Protein AF-A0A718IGF9-F1 (afdb_monomer_lite)

Foldseek 3Di:
DDPVVVVVVCVVQVFPDWDQDPVDAIWTDDPQDIDGDPDGRPPVLVVVVVPDDPVQSVVCVVPVDSAPDLLRVLVVVVVVVDQEAEEEAPDALSNLVSQLVCLLVRHHYHYDYPDQAFLVVLVVSLVNDDPVCSLVSLLSCLVRPAKDKDWDWDAWPVGHIDIFIFMQGNDNVNSVCSNVVVSVCSVVCLVVVVVVVGHDSVRSVVVCVVVNTD

InterPro domains:
  IPR001482 Type II/IV secretion system domain [PF00437] (55-153)
  IPR027417 P-loop containing nucleoside triphosphate hydrolase [G3DSA:3.40.50.300] (42-214)
  IPR027417 P-loop containing nucleoside triphosphate hydrolase [SSF52540] (63-213)
  IPR061298 Bacterial type II secretion system protein, E signature [PS00662] (78-92)

Radius of gyration: 20.09 Å; chains: 1; bounding box: 42×48×47 Å

pLDDT: mean 90.18, std 8.1, range [60.72, 98.62]

Secondary structure (DSSP, 8-state):
--HHHHHHHHHHTT-SEEE--TTS--EEEETTEEEE-SSPPP-HHHHHHTT--HHHHHHHHHHS-S-SSHHHHHHHHTTS--SEEEEEE--SHHHHHHHHHHHHTT-EEEEE---SSHHHHHHHHHHTS-GGGHHHHHHHHHHH--EEEEEEEEE-TTSSEEEEEEEEE--HHHHHHHHTT-GGGHHHHHHHGGGGT-B-HHHHHHHHHHTT--

Structure (mmCIF, N/CA/C/O backbone):
data_AF-A0A718IGF9-F1
#
_entry.id   AF-A0A718IGF9-F1
#
loop_
_atom_site.group_PDB
_atom_site.id
_atom_site.type_symbol
_atom_site.label_atom_id
_atom_site.label_alt_id
_atom_site.label_comp_id
_atom_site.label_asym_id
_atom_site.label_entity_id
_atom_site.label_seq_id
_atom_site.pdbx_PDB_ins_code
_atom_site.Cartn_x
_atom_site.Cartn_y
_atom_site.Cartn_z
_atom_site.occupancy
_atom_site.B_iso_or_equiv
_atom_site.auth_seq_id
_atom_site.auth_comp_id
_atom_site.auth_asym_id
_atom_site.auth_atom_id
_atom_site.pdbx_PDB_model_num
ATOM 1 N N . MET A 1 1 ? -15.155 -27.556 -1.650 1.00 75.12 1 MET A N 1
ATOM 2 C CA . MET A 1 1 ? -15.681 -26.190 -1.525 1.00 75.12 1 MET A CA 1
ATOM 3 C C . MET A 1 1 ? -14.949 -25.332 -2.539 1.00 75.12 1 MET A C 1
ATOM 5 O O . MET A 1 1 ? -13.725 -25.434 -2.587 1.00 75.12 1 MET A O 1
ATOM 9 N N . ASN A 1 2 ? -15.657 -24.603 -3.395 1.00 78.56 2 ASN A N 1
ATOM 10 C CA . ASN A 1 2 ? -15.037 -23.696 -4.369 1.00 78.56 2 ASN A CA 1
ATOM 11 C C . ASN A 1 2 ? -14.735 -22.321 -3.726 1.00 78.56 2 ASN A C 1
ATOM 13 O O . ASN A 1 2 ? -15.066 -22.087 -2.561 1.00 78.56 2 ASN A O 1
ATOM 17 N N . MET A 1 3 ? -14.072 -21.416 -4.456 1.00 80.19 3 MET A N 1
ATOM 18 C CA . MET A 1 3 ? -13.684 -20.109 -3.905 1.00 80.19 3 MET A CA 1
ATOM 19 C C . MET A 1 3 ? -14.899 -19.245 -3.525 1.00 80.19 3 MET A C 1
ATOM 21 O O . MET A 1 3 ? -14.882 -18.600 -2.479 1.00 80.19 3 MET A O 1
ATOM 25 N N . GLU A 1 4 ? -15.970 -19.267 -4.323 1.00 83.56 4 GLU A N 1
ATOM 26 C CA . GLU A 1 4 ? -17.198 -18.504 -4.049 1.00 83.56 4 GLU A CA 1
ATOM 27 C C . GLU A 1 4 ? -17.866 -18.939 -2.743 1.00 83.56 4 GLU A C 1
ATOM 29 O O . GLU A 1 4 ? -18.252 -18.109 -1.916 1.00 83.56 4 GLU A O 1
ATOM 34 N N . GLU A 1 5 ? -17.957 -20.247 -2.521 1.00 86.50 5 GLU A N 1
ATOM 35 C CA . GLU A 1 5 ? -18.477 -20.823 -1.290 1.00 86.50 5 GLU A CA 1
ATOM 36 C C . GLU A 1 5 ? -17.618 -20.393 -0.091 1.00 86.50 5 GLU A C 1
ATOM 38 O O . GLU A 1 5 ? -18.163 -19.980 0.937 1.00 86.50 5 GLU A O 1
ATOM 43 N N . ILE A 1 6 ? -16.282 -20.455 -0.213 1.00 85.19 6 ILE A N 1
ATOM 44 C CA . ILE A 1 6 ? -15.334 -20.066 0.849 1.00 85.19 6 ILE A CA 1
ATOM 45 C C . ILE A 1 6 ? -15.510 -18.589 1.226 1.00 85.19 6 ILE A C 1
ATOM 47 O O . ILE A 1 6 ? -15.611 -18.271 2.415 1.00 85.19 6 ILE A O 1
ATOM 51 N N . VAL A 1 7 ? -15.591 -17.697 0.235 1.00 84.94 7 VAL A N 1
ATOM 52 C CA . VAL A 1 7 ? -15.813 -16.256 0.445 1.00 84.94 7 VAL A CA 1
ATOM 53 C C . VAL A 1 7 ? -17.184 -15.999 1.076 1.00 84.94 7 VAL A C 1
ATOM 55 O O . VAL A 1 7 ? -17.310 -15.232 2.030 1.00 84.94 7 VAL A O 1
ATOM 58 N N . THR A 1 8 ? -18.225 -16.689 0.612 1.00 88.50 8 THR A N 1
ATOM 59 C CA . THR A 1 8 ? -19.572 -16.561 1.187 1.00 88.50 8 THR A CA 1
ATOM 60 C C . THR A 1 8 ? -19.584 -16.958 2.664 1.00 88.50 8 THR A C 1
ATOM 62 O O . THR A 1 8 ? -20.157 -16.265 3.511 1.00 88.50 8 THR A O 1
ATOM 65 N N . LEU A 1 9 ? -18.907 -18.058 3.003 1.00 87.88 9 LEU A N 1
ATOM 66 C CA . LEU A 1 9 ? -18.795 -18.519 4.380 1.00 87.88 9 LEU A CA 1
ATOM 67 C C . LEU A 1 9 ? -17.980 -17.541 5.241 1.00 87.88 9 LEU A C 1
ATOM 69 O O . LEU A 1 9 ? -18.352 -17.284 6.387 1.00 87.88 9 LEU A O 1
ATOM 73 N N . SER A 1 10 ? -16.901 -16.958 4.712 1.00 86.00 10 SER A N 1
ATOM 74 C CA . SER A 1 10 ? -16.088 -15.997 5.462 1.00 86.00 10 SER A CA 1
ATOM 75 C C . SER A 1 10 ? -16.884 -14.743 5.831 1.00 86.00 10 SER A C 1
ATOM 77 O O . SER A 1 10 ? -16.836 -14.306 6.983 1.00 86.00 10 SER A O 1
ATOM 79 N N . VAL A 1 11 ? -17.690 -14.224 4.898 1.00 87.44 11 VAL A N 1
ATOM 80 C CA . VAL A 1 11 ? -18.594 -13.090 5.145 1.00 87.44 11 VAL A CA 1
ATOM 81 C C . VAL A 1 11 ? -19.623 -13.442 6.221 1.00 87.44 11 VAL A C 1
ATOM 83 O O . VAL A 1 11 ? -19.769 -12.699 7.191 1.00 87.44 11 VAL A O 1
ATOM 86 N N . LYS A 1 12 ? -20.273 -14.612 6.124 1.00 89.88 12 LYS A N 1
ATOM 87 C CA . LYS A 1 12 ? -21.264 -15.080 7.115 1.00 89.88 12 LYS A CA 1
ATOM 88 C C . LYS A 1 12 ? -20.704 -15.136 8.540 1.00 89.88 12 LYS A C 1
ATOM 90 O O . LYS A 1 12 ? -21.441 -14.952 9.505 1.00 89.88 12 LYS A O 1
ATOM 95 N N . HIS A 1 13 ? -19.408 -15.402 8.674 1.00 86.75 13 HIS A N 1
ATOM 96 C CA . HIS A 1 13 ? -18.736 -15.523 9.961 1.00 86.75 13 HIS A CA 1
ATOM 97 C C . HIS A 1 13 ? -17.923 -14.283 10.374 1.00 86.75 13 HIS A C 1
ATOM 99 O O . HIS A 1 13 ? -17.137 -14.385 11.318 1.00 86.75 13 HIS A O 1
ATOM 105 N N . ASN A 1 14 ? -18.116 -13.129 9.721 1.00 85.25 14 ASN A N 1
ATOM 106 C CA . ASN A 1 14 ? -17.418 -11.870 10.025 1.00 85.25 14 ASN A CA 1
ATOM 107 C C . ASN A 1 14 ? -15.887 -12.020 10.068 1.00 85.25 14 ASN A C 1
ATOM 109 O O . ASN A 1 14 ? -15.206 -11.516 10.967 1.00 85.25 14 ASN A O 1
ATOM 113 N N . VAL A 1 15 ? -15.349 -12.768 9.110 1.00 86.38 15 VAL A N 1
ATOM 114 C CA . VAL A 1 15 ? -13.910 -12.981 8.954 1.00 86.38 15 VAL A CA 1
ATOM 115 C C . VAL A 1 15 ? -13.269 -11.739 8.347 1.00 86.38 15 VAL A C 1
ATOM 117 O O . VAL A 1 15 ? -13.760 -11.228 7.344 1.00 86.38 15 VAL A O 1
ATOM 120 N N . SER A 1 16 ? -12.159 -11.278 8.929 1.00 81.00 16 SER A N 1
ATOM 121 C CA . SER A 1 16 ? -11.373 -10.172 8.370 1.00 81.00 16 SER A CA 1
ATOM 122 C C . SER A 1 16 ? -10.435 -10.636 7.259 1.00 81.00 16 SER A C 1
ATOM 124 O O . SER A 1 16 ? -10.336 -9.972 6.237 1.00 81.00 16 SER A O 1
ATOM 126 N N . ASP A 1 17 ? -9.773 -11.782 7.448 1.00 83.38 17 ASP A N 1
ATOM 127 C CA . ASP A 1 17 ? -8.755 -12.290 6.526 1.00 83.38 17 ASP A CA 1
ATOM 128 C C . ASP A 1 17 ? -8.829 -13.819 6.418 1.00 83.38 17 ASP A C 1
ATOM 130 O O . ASP A 1 17 ? -8.970 -14.524 7.425 1.00 83.38 17 ASP A O 1
ATOM 134 N N . LEU A 1 18 ? -8.687 -14.335 5.197 1.00 83.88 18 LEU A N 1
ATOM 135 C CA . LEU A 1 18 ? -8.562 -15.761 4.901 1.00 83.88 18 LEU A CA 1
ATOM 136 C C . LEU A 1 18 ? -7.093 -16.110 4.651 1.00 83.88 18 LEU A C 1
ATOM 138 O O . LEU A 1 18 ? -6.412 -15.471 3.856 1.00 83.88 18 LEU A O 1
ATOM 142 N N . HIS A 1 19 ? -6.614 -17.158 5.308 1.00 80.31 19 HIS A N 1
ATOM 143 C CA . HIS A 1 19 ? -5.273 -17.699 5.141 1.00 80.31 19 HIS A CA 1
ATOM 144 C C . HIS A 1 19 ? -5.378 -19.088 4.514 1.00 80.31 19 HIS A C 1
ATOM 146 O O . HIS A 1 19 ? -5.521 -20.101 5.206 1.00 80.31 19 HIS A O 1
ATOM 152 N N . LEU A 1 20 ? -5.330 -19.111 3.185 1.00 77.38 20 LEU A N 1
ATOM 153 C CA . LEU A 1 20 ? -5.385 -20.317 2.365 1.00 77.38 20 LEU A CA 1
ATOM 154 C C . LEU A 1 20 ? -3.948 -20.662 1.955 1.00 77.38 20 LEU A C 1
ATOM 156 O O . LEU A 1 20 ? -3.422 -20.119 0.989 1.00 77.38 20 LEU A O 1
ATOM 160 N N . CYS A 1 21 ? -3.272 -21.496 2.745 1.00 64.81 21 CYS A N 1
ATOM 161 C CA . CYS A 1 21 ? -1.911 -21.948 2.448 1.00 64.81 21 CYS A CA 1
ATOM 162 C C . CYS A 1 21 ? -1.937 -23.399 1.960 1.00 64.81 21 CYS A C 1
ATOM 164 O O . CYS A 1 21 ? -2.696 -24.202 2.489 1.00 64.81 21 CYS A O 1
ATOM 166 N N . ASN A 1 22 ? -1.061 -23.757 1.018 1.00 60.72 22 ASN A N 1
ATOM 167 C CA . ASN A 1 22 ? -0.940 -25.140 0.535 1.00 60.72 22 ASN A CA 1
ATOM 168 C C . ASN A 1 22 ? -0.397 -26.116 1.605 1.00 60.72 22 ASN A C 1
ATOM 170 O O . ASN A 1 22 ? -0.663 -27.309 1.538 1.00 60.72 22 ASN A O 1
ATOM 174 N N . ALA A 1 23 ? 0.345 -25.612 2.598 1.00 62.81 23 ALA A N 1
ATOM 175 C CA . ALA A 1 23 ? 1.070 -26.423 3.581 1.00 62.81 23 ALA A CA 1
ATOM 176 C C . ALA A 1 23 ? 0.431 -26.457 4.982 1.00 62.81 23 ALA A C 1
ATOM 178 O O . ALA A 1 23 ? 0.955 -27.110 5.882 1.00 62.81 23 ALA A O 1
ATOM 179 N N . TRP A 1 24 ? -0.672 -25.736 5.199 1.00 69.69 24 TRP A N 1
ATOM 180 C CA . TRP A 1 24 ? -1.331 -25.641 6.505 1.00 69.69 24 TRP A CA 1
ATOM 181 C C . TRP A 1 24 ? -2.849 -25.716 6.343 1.00 69.69 24 TRP A C 1
ATOM 183 O O . TRP A 1 24 ? -3.360 -25.279 5.313 1.00 69.69 24 TRP A O 1
ATOM 193 N N . PRO A 1 25 ? -3.592 -26.202 7.358 1.00 81.19 25 PRO A N 1
ATOM 194 C CA . PRO A 1 25 ? -5.044 -26.087 7.365 1.00 81.19 25 PRO A CA 1
ATOM 195 C C . PRO A 1 25 ? -5.463 -24.645 7.088 1.00 81.19 25 PRO A C 1
ATOM 197 O O . PRO A 1 25 ? -4.798 -23.711 7.553 1.00 81.19 25 PRO A O 1
ATOM 200 N N . ALA A 1 26 ? -6.559 -24.469 6.347 1.00 85.88 26 ALA A N 1
ATOM 201 C CA . ALA A 1 26 ? -7.118 -23.145 6.142 1.00 85.88 26 ALA A CA 1
ATOM 202 C C . ALA A 1 26 ? -7.345 -22.499 7.504 1.00 85.88 26 ALA A C 1
ATOM 204 O O . ALA A 1 26 ? -7.920 -23.095 8.418 1.00 85.88 26 ALA A O 1
ATOM 205 N N . ARG A 1 27 ? -6.856 -21.275 7.644 1.00 88.12 27 ARG A N 1
ATOM 206 C CA . ARG A 1 27 ? -7.083 -20.466 8.833 1.00 88.12 27 ARG A CA 1
ATOM 207 C C . ARG A 1 27 ? -7.818 -19.212 8.429 1.00 88.12 27 ARG A C 1
ATOM 209 O O . ARG A 1 27 ? -7.689 -18.728 7.310 1.00 88.12 27 ARG A O 1
ATOM 216 N N . TRP A 1 28 ? -8.583 -18.672 9.352 1.00 90.31 28 TRP A N 1
ATOM 217 C CA . TRP A 1 28 ? -9.268 -17.408 9.152 1.00 90.31 28 TRP A CA 1
ATOM 218 C C . TRP A 1 28 ? -9.103 -16.536 10.389 1.00 90.31 28 TRP A C 1
ATOM 220 O O . TRP A 1 28 ? -8.896 -17.035 11.502 1.00 90.31 28 TRP A O 1
ATOM 230 N N . ARG A 1 29 ? -9.112 -15.221 10.184 1.00 86.44 29 ARG A N 1
ATOM 231 C CA . ARG A 1 29 ? -9.010 -14.262 11.274 1.00 86.44 29 ARG A CA 1
ATOM 232 C C . ARG A 1 29 ? -10.389 -13.738 11.637 1.00 86.44 29 ARG A C 1
ATOM 234 O O . ARG A 1 29 ? -11.070 -13.157 10.799 1.00 86.44 29 ARG A O 1
ATOM 241 N N . LYS A 1 30 ? -10.771 -13.886 12.905 1.00 86.12 30 LYS A N 1
ATOM 242 C CA . LYS A 1 30 ? -11.967 -13.261 13.482 1.00 86.12 30 LYS A CA 1
ATOM 243 C C . LYS A 1 30 ? -11.571 -12.461 14.697 1.00 86.12 30 LYS A C 1
ATOM 245 O O . LYS A 1 30 ? -10.869 -12.970 15.566 1.00 86.12 30 LYS A O 1
ATOM 250 N N . GLN A 1 31 ? -11.969 -11.191 14.728 1.00 80.00 31 GLN A N 1
ATOM 251 C CA . GLN A 1 31 ? -11.684 -10.299 15.860 1.00 80.00 31 GLN A CA 1
ATOM 252 C C . GLN A 1 31 ? -10.192 -10.327 16.268 1.00 80.00 31 GLN A C 1
ATOM 254 O O . GLN A 1 31 ? -9.823 -10.425 17.434 1.00 80.00 31 GLN A O 1
ATOM 259 N N . GLY A 1 32 ? -9.298 -10.322 15.272 1.00 77.38 32 GLY A N 1
ATOM 260 C CA . GLY A 1 32 ? -7.849 -10.331 15.492 1.00 77.38 32 GLY A CA 1
ATOM 261 C C . GLY A 1 32 ? -7.229 -11.692 15.834 1.00 77.38 32 GLY A C 1
ATOM 262 O O . GLY A 1 32 ? -5.996 -11.806 15.786 1.00 77.38 32 GLY A O 1
ATOM 263 N N . ARG A 1 33 ? -8.030 -12.729 16.105 1.00 79.81 33 ARG A N 1
ATOM 264 C CA . ARG A 1 33 ? -7.586 -14.093 16.437 1.00 79.81 33 ARG A CA 1
ATOM 265 C C . ARG A 1 33 ? -7.509 -14.974 15.203 1.00 79.81 33 ARG A C 1
ATOM 267 O O . ARG A 1 33 ? -8.413 -14.957 14.380 1.00 79.81 33 ARG A O 1
ATOM 274 N N . MET A 1 34 ? -6.419 -15.729 15.089 1.00 86.44 34 MET A N 1
ATOM 275 C CA . MET A 1 34 ? -6.282 -16.770 14.072 1.00 86.44 34 MET A CA 1
ATOM 276 C C . MET A 1 34 ? -6.879 -18.063 14.599 1.00 86.44 34 MET A C 1
ATOM 278 O O . MET A 1 34 ? -6.395 -18.583 15.601 1.00 86.44 34 MET A O 1
ATOM 282 N N . GLU A 1 35 ? -7.871 -18.595 13.902 1.00 90.00 35 GLU A N 1
ATOM 283 C CA . GLU A 1 35 ? -8.478 -19.887 14.212 1.00 90.00 35 GLU A CA 1
ATOM 284 C C . GLU A 1 35 ? -8.528 -20.765 12.950 1.00 90.00 35 GLU A C 1
ATOM 286 O O . GLU A 1 35 ? -8.356 -20.274 11.828 1.00 90.00 35 GLU A O 1
ATOM 291 N N . ASN A 1 36 ? -8.723 -22.074 13.125 1.00 89.88 36 ASN A N 1
ATOM 292 C CA . ASN A 1 36 ? -8.906 -22.983 11.995 1.00 89.88 36 ASN A CA 1
ATOM 293 C C . ASN A 1 36 ? -10.242 -22.683 11.312 1.00 89.88 36 ASN A C 1
ATOM 295 O O . ASN A 1 36 ? -11.273 -22.554 11.975 1.00 89.88 36 ASN A O 1
ATOM 299 N N . ALA A 1 37 ? -10.217 -22.589 9.989 1.00 87.88 37 ALA A N 1
ATOM 300 C CA . ALA A 1 37 ? -11.430 -22.489 9.209 1.00 87.88 37 ALA A CA 1
ATOM 301 C C . ALA A 1 37 ? -12.139 -23.861 9.186 1.00 87.88 37 ALA A C 1
ATOM 303 O O . ALA A 1 37 ? -11.471 -24.897 9.170 1.00 87.88 37 ALA A O 1
ATOM 304 N N . PRO A 1 38 ? -13.482 -23.909 9.174 1.00 88.75 38 PRO A N 1
ATOM 305 C CA . PRO A 1 38 ? -14.274 -25.141 9.193 1.00 88.75 38 PRO A CA 1
ATOM 306 C C . PRO A 1 38 ? -14.333 -25.799 7.804 1.00 88.75 38 PRO A C 1
ATOM 308 O O . PRO A 1 38 ? -15.339 -26.385 7.417 1.00 88.75 38 PRO A O 1
ATOM 311 N N . PHE A 1 39 ? -13.265 -25.653 7.027 1.00 84.75 39 PHE A N 1
ATOM 312 C CA . PHE A 1 39 ? -13.074 -26.239 5.714 1.00 84.75 39 PHE A CA 1
ATOM 313 C C . PHE A 1 39 ? -11.583 -26.501 5.511 1.00 84.75 39 PHE A C 1
ATOM 315 O O . PHE A 1 39 ? -10.722 -25.846 6.100 1.00 84.75 39 PHE A O 1
ATOM 322 N N . THR A 1 40 ? -11.265 -27.476 4.673 1.00 80.06 40 THR A N 1
ATOM 323 C CA . THR A 1 40 ? -9.888 -27.713 4.241 1.00 80.06 40 THR A CA 1
ATOM 324 C C . THR A 1 40 ? -9.449 -26.602 3.298 1.00 80.06 40 THR A C 1
ATOM 326 O O . THR A 1 40 ? -10.272 -26.082 2.543 1.00 80.06 40 THR A O 1
ATOM 329 N N . ALA A 1 41 ? -8.159 -26.253 3.309 1.00 72.50 41 ALA A N 1
ATOM 330 C CA . ALA A 1 41 ? -7.621 -25.335 2.309 1.00 72.50 41 ALA A CA 1
ATOM 331 C C . ALA A 1 41 ? -8.005 -25.827 0.905 1.00 72.50 41 ALA A C 1
ATOM 333 O O . ALA A 1 41 ? -7.992 -27.042 0.673 1.00 72.50 41 ALA A O 1
ATOM 334 N N . PRO A 1 42 ? -8.425 -24.923 0.003 1.00 74.38 42 PRO A N 1
ATOM 335 C CA . PRO A 1 42 ? -8.733 -25.322 -1.354 1.00 74.38 42 PRO A CA 1
ATOM 336 C C . PRO A 1 42 ? -7.488 -25.946 -1.977 1.00 74.38 42 PRO A C 1
ATOM 338 O O . PRO A 1 42 ? -6.363 -25.548 -1.670 1.00 74.38 42 PRO A O 1
ATOM 341 N N . ASP A 1 43 ? -7.710 -26.938 -2.832 1.00 77.06 43 ASP A N 1
ATOM 342 C CA . ASP A 1 43 ? -6.648 -27.546 -3.618 1.00 77.06 43 ASP A CA 1
ATOM 343 C C . ASP A 1 43 ? -6.104 -26.479 -4.574 1.00 77.06 43 ASP A C 1
ATOM 345 O O . ASP A 1 43 ? -6.714 -26.160 -5.597 1.00 77.06 43 ASP A O 1
ATOM 349 N N . VAL A 1 44 ? -4.999 -25.855 -4.159 1.00 71.88 44 VAL A N 1
ATOM 350 C CA . VAL A 1 44 ? -4.354 -24.767 -4.894 1.00 71.88 44 VAL A CA 1
ATOM 351 C C . VAL A 1 44 ? -3.912 -25.270 -6.257 1.00 71.88 44 VAL A C 1
ATOM 353 O O . VAL A 1 44 ? -4.086 -24.554 -7.233 1.00 71.88 44 VAL A O 1
ATOM 356 N N . ASP A 1 45 ? -3.422 -26.507 -6.351 1.00 71.81 45 ASP A N 1
ATOM 357 C CA . ASP A 1 45 ? -3.001 -27.067 -7.630 1.00 71.81 45 ASP A CA 1
ATOM 358 C C . ASP A 1 45 ? -4.200 -27.202 -8.565 1.00 71.81 45 ASP A C 1
ATOM 360 O O . ASP A 1 45 ? -4.124 -26.767 -9.710 1.00 71.81 45 ASP A O 1
ATOM 364 N N . ARG A 1 46 ? -5.340 -27.695 -8.070 1.00 78.19 46 ARG A N 1
ATOM 365 C CA . ARG A 1 46 ? -6.574 -27.770 -8.863 1.00 78.19 46 ARG A CA 1
ATOM 366 C C . ARG A 1 46 ? -7.111 -26.400 -9.278 1.00 78.19 46 ARG A C 1
ATOM 368 O O . ARG A 1 46 ? -7.533 -26.263 -10.417 1.00 78.19 46 ARG A O 1
ATOM 375 N N . LEU A 1 47 ? -7.079 -25.399 -8.397 1.00 75.88 47 LEU A N 1
ATOM 376 C CA . LEU A 1 47 ? -7.461 -24.024 -8.749 1.00 75.88 47 LEU A CA 1
ATOM 377 C C . LEU A 1 47 ? -6.543 -23.439 -9.825 1.00 75.88 47 LEU A C 1
ATOM 379 O O . LEU A 1 47 ? -6.999 -22.761 -10.737 1.00 75.88 47 LEU A O 1
ATOM 383 N N . LEU A 1 48 ? -5.242 -23.705 -9.721 1.00 74.06 48 LEU A N 1
ATOM 384 C CA . LEU A 1 48 ? -4.268 -23.235 -10.693 1.00 74.06 48 LEU A CA 1
ATOM 385 C C . LEU A 1 48 ? -4.437 -23.932 -12.049 1.00 74.06 48 LEU A C 1
ATOM 387 O O . LEU A 1 48 ? -4.207 -23.291 -13.068 1.00 74.06 48 LEU A O 1
ATOM 391 N N . LEU A 1 49 ? -4.886 -25.192 -12.101 1.00 77.81 49 LEU A N 1
ATOM 392 C CA . LEU A 1 49 ? -5.198 -25.871 -13.371 1.00 77.81 49 LEU A CA 1
ATOM 393 C C . LEU A 1 49 ? -6.276 -25.146 -14.188 1.00 77.81 49 LEU A C 1
ATOM 395 O O . LEU A 1 49 ? -6.230 -25.201 -15.413 1.00 77.81 49 LEU A O 1
ATOM 399 N N . ASP A 1 50 ? -7.212 -24.459 -13.529 1.00 79.38 50 ASP A N 1
ATOM 400 C CA . ASP A 1 50 ? -8.285 -23.729 -14.213 1.00 79.38 50 ASP A CA 1
ATOM 401 C C . ASP A 1 50 ? -7.778 -22.439 -14.886 1.00 79.38 50 ASP A C 1
ATOM 403 O O . ASP A 1 50 ? -8.428 -21.915 -15.791 1.00 79.38 50 ASP A O 1
ATOM 407 N N . TRP A 1 51 ? -6.625 -21.912 -14.453 1.00 75.75 51 TRP A N 1
ATOM 408 C CA . TRP A 1 51 ? -6.106 -20.603 -14.879 1.00 75.75 51 TRP A CA 1
ATOM 409 C C . TRP A 1 51 ? -4.771 -20.665 -15.617 1.00 75.75 51 TRP A C 1
ATOM 411 O O . TRP A 1 51 ? -4.449 -19.756 -16.380 1.00 75.75 51 TRP A O 1
ATOM 421 N N . LEU A 1 52 ? -3.973 -21.704 -15.380 1.00 81.06 52 LEU A N 1
ATOM 422 C CA . LEU A 1 52 ? -2.624 -21.821 -15.913 1.00 81.06 52 LEU A CA 1
ATOM 423 C C . LEU A 1 52 ? -2.584 -22.727 -17.138 1.00 81.06 52 LEU A C 1
ATOM 425 O O . LEU A 1 52 ? -3.102 -23.843 -17.121 1.00 81.06 52 LEU A O 1
ATOM 429 N N . ASN A 1 53 ? -1.857 -22.298 -18.167 1.00 84.12 53 ASN A N 1
ATOM 430 C CA . ASN A 1 53 ? -1.501 -23.173 -19.282 1.00 84.12 53 ASN A CA 1
ATOM 431 C C . ASN A 1 53 ? -0.422 -24.201 -18.882 1.00 84.12 53 ASN A C 1
ATOM 433 O O . ASN A 1 53 ? 0.249 -24.055 -17.859 1.00 84.12 53 ASN A O 1
ATOM 437 N N . ASP A 1 54 ? -0.206 -25.221 -19.717 1.00 85.00 54 ASP A N 1
ATOM 438 C CA . ASP A 1 54 ? 0.731 -26.323 -19.437 1.00 85.00 54 ASP A CA 1
ATOM 439 C C . ASP A 1 54 ? 2.152 -25.846 -19.087 1.00 85.00 54 ASP A C 1
ATOM 441 O O . ASP A 1 54 ? 2.802 -26.393 -18.192 1.00 85.00 54 ASP A O 1
ATOM 445 N N . ALA A 1 55 ? 2.634 -24.790 -19.752 1.00 82.44 55 ALA A N 1
ATOM 446 C CA . ALA A 1 55 ? 3.957 -24.232 -19.486 1.00 82.44 55 ALA A CA 1
ATOM 447 C C . ALA A 1 55 ? 4.028 -23.572 -18.098 1.00 82.44 55 ALA A C 1
ATOM 449 O O . ALA A 1 55 ? 4.998 -23.770 -17.364 1.00 82.44 55 ALA A O 1
ATOM 450 N N . GLN A 1 56 ? 2.995 -22.822 -17.709 1.00 82.06 56 GLN A N 1
ATOM 451 C CA . GLN A 1 56 ? 2.891 -22.205 -16.386 1.00 82.06 56 GLN A CA 1
ATOM 452 C C . GLN A 1 56 ? 2.721 -23.254 -15.280 1.00 82.06 56 GLN A C 1
ATOM 454 O O . GLN A 1 56 ? 3.354 -23.140 -14.230 1.00 82.06 56 GLN A O 1
ATOM 459 N N . GLN A 1 57 ? 1.942 -24.311 -15.526 1.00 81.06 57 GLN A N 1
ATOM 460 C CA . GLN A 1 57 ? 1.788 -25.429 -14.592 1.00 81.06 57 GLN A CA 1
ATOM 461 C C . GLN A 1 57 ? 3.110 -26.165 -14.361 1.00 81.06 57 GLN A C 1
ATOM 463 O O . GLN A 1 57 ? 3.434 -26.516 -13.225 1.00 81.06 57 GLN A O 1
ATOM 468 N N . TYR A 1 58 ? 3.895 -26.384 -15.420 1.00 82.19 58 TYR A N 1
ATOM 469 C CA . TYR A 1 58 ? 5.231 -26.958 -15.291 1.00 82.19 58 TYR A CA 1
ATOM 470 C C . TYR A 1 58 ? 6.125 -26.070 -14.415 1.00 82.19 58 TYR A C 1
ATOM 472 O O . TYR A 1 58 ? 6.711 -26.555 -13.450 1.00 82.19 58 TYR A O 1
ATOM 480 N N . GLN A 1 59 ? 6.157 -24.756 -14.676 1.00 80.88 59 GLN A N 1
ATOM 481 C CA . GLN A 1 59 ? 6.923 -23.803 -13.864 1.00 80.88 59 GLN A CA 1
ATOM 482 C C . GLN A 1 59 ? 6.514 -23.828 -12.384 1.00 80.88 59 GLN A C 1
ATOM 484 O O . GLN A 1 59 ? 7.390 -23.898 -11.520 1.00 80.88 59 GLN A O 1
ATOM 489 N N . TRP A 1 60 ? 5.209 -23.838 -12.091 1.00 79.19 60 TRP A N 1
ATOM 490 C CA . TRP A 1 60 ? 4.679 -23.953 -10.729 1.00 79.19 60 TRP A CA 1
ATOM 491 C C . TRP A 1 60 ? 5.147 -25.226 -10.031 1.00 79.19 60 TRP A C 1
ATOM 493 O O . TRP A 1 60 ? 5.704 -25.164 -8.939 1.00 79.19 60 TRP A O 1
ATOM 503 N N . ARG A 1 61 ? 4.963 -26.384 -10.671 1.00 79.75 61 ARG A N 1
ATOM 504 C CA . ARG A 1 61 ? 5.310 -27.684 -10.082 1.00 79.75 61 ARG A CA 1
ATOM 505 C C . ARG A 1 61 ? 6.809 -27.831 -9.848 1.00 79.75 61 ARG A C 1
ATOM 507 O O . ARG A 1 61 ? 7.208 -28.484 -8.890 1.00 79.75 61 ARG A O 1
ATOM 514 N N . THR A 1 62 ? 7.639 -27.243 -10.710 1.00 81.56 62 THR A N 1
ATOM 515 C CA . THR A 1 62 ? 9.098 -27.324 -10.580 1.00 81.56 62 THR A CA 1
ATOM 516 C C . THR A 1 62 ? 9.650 -26.340 -9.549 1.00 81.56 62 THR A C 1
ATOM 518 O O . THR A 1 62 ? 10.541 -26.709 -8.787 1.00 81.56 62 THR A O 1
ATOM 521 N N . HIS A 1 63 ? 9.150 -25.100 -9.511 1.00 77.31 63 HIS A N 1
ATOM 522 C CA . HIS A 1 63 ? 9.779 -24.016 -8.743 1.00 77.31 63 HIS A CA 1
ATOM 523 C C . HIS A 1 63 ? 8.935 -23.485 -7.577 1.00 77.31 63 HIS A C 1
ATOM 525 O O . HIS A 1 63 ? 9.442 -22.704 -6.775 1.00 77.31 63 HIS A O 1
ATOM 531 N N . GLY A 1 64 ? 7.654 -23.849 -7.483 1.00 74.38 64 GLY A N 1
ATOM 532 C CA . GLY A 1 64 ? 6.708 -23.285 -6.511 1.00 74.38 64 GLY A CA 1
ATOM 533 C C . GLY A 1 64 ? 6.402 -21.798 -6.730 1.00 74.38 64 GLY A C 1
ATOM 534 O O . GLY A 1 64 ? 5.858 -21.144 -5.843 1.00 74.38 64 GLY A O 1
ATOM 535 N N . GLN A 1 65 ? 6.787 -21.241 -7.883 1.00 73.69 65 GLN A N 1
ATOM 536 C CA . GLN A 1 65 ? 6.597 -19.839 -8.249 1.00 73.69 65 GLN A CA 1
ATOM 537 C C . GLN A 1 65 ? 6.516 -19.684 -9.773 1.00 73.69 65 GLN A C 1
ATOM 539 O O . GLN A 1 65 ? 7.219 -20.369 -10.512 1.00 73.69 65 GLN A O 1
ATOM 544 N N . HIS A 1 66 ? 5.687 -18.752 -10.250 1.00 73.62 66 HIS A N 1
ATOM 545 C CA . HIS A 1 66 ? 5.538 -18.463 -11.687 1.00 73.62 66 HIS A CA 1
ATOM 546 C C . HIS A 1 66 ? 6.534 -17.427 -12.210 1.00 73.62 66 HIS A C 1
ATOM 548 O O . HIS A 1 66 ? 6.733 -17.302 -13.414 1.00 73.62 66 HIS A O 1
ATOM 554 N N . CYS A 1 67 ? 7.127 -16.641 -11.314 1.00 74.88 67 CYS A N 1
ATOM 555 C CA . CYS A 1 67 ? 8.026 -15.548 -11.654 1.00 74.88 67 CYS A CA 1
ATOM 556 C C . CYS A 1 67 ? 9.294 -15.667 -10.817 1.00 74.88 67 CYS A C 1
ATOM 558 O O . CYS A 1 67 ? 9.224 -15.910 -9.616 1.00 74.88 67 CYS A O 1
ATOM 560 N N . ALA A 1 68 ? 10.450 -15.455 -11.446 1.00 77.62 68 ALA A N 1
ATOM 561 C CA . ALA A 1 68 ? 11.735 -15.505 -10.755 1.00 77.62 68 ALA A CA 1
ATOM 562 C C . ALA A 1 68 ? 11.954 -14.305 -9.812 1.00 77.62 68 ALA A C 1
ATOM 564 O O . ALA A 1 68 ? 12.666 -14.429 -8.819 1.00 77.62 68 ALA A O 1
ATOM 565 N N . THR A 1 69 ? 11.355 -13.145 -10.116 1.00 81.06 69 THR A N 1
ATOM 566 C CA . THR A 1 69 ? 11.444 -11.916 -9.308 1.00 81.06 69 THR A CA 1
ATOM 567 C C . THR A 1 69 ? 10.139 -11.116 -9.360 1.00 81.06 69 THR A C 1
ATOM 569 O O . THR A 1 69 ? 9.365 -11.242 -10.314 1.00 81.06 69 THR A O 1
ATOM 572 N N . PHE A 1 70 ? 9.913 -10.238 -8.371 1.00 82.75 70 PHE A N 1
ATOM 573 C CA . PHE A 1 70 ? 8.785 -9.293 -8.377 1.00 82.75 70 PHE A CA 1
ATOM 574 C C . PHE A 1 70 ? 8.805 -8.383 -9.605 1.00 82.75 70 PHE A C 1
ATOM 576 O O . PHE A 1 70 ? 7.775 -8.191 -10.242 1.00 82.75 70 PHE A O 1
ATOM 583 N N . ALA A 1 71 ? 9.980 -7.872 -9.979 1.00 83.44 71 ALA A N 1
ATOM 584 C CA . ALA A 1 71 ? 10.137 -7.031 -11.158 1.00 83.44 71 ALA A CA 1
ATOM 585 C C . ALA A 1 71 ? 9.753 -7.764 -12.456 1.00 83.44 71 ALA A C 1
ATOM 587 O O . ALA A 1 71 ? 9.088 -7.188 -13.316 1.00 83.44 71 ALA A O 1
ATOM 588 N N . ALA A 1 72 ? 10.132 -9.040 -12.604 1.00 84.69 72 ALA A N 1
ATOM 589 C CA . ALA A 1 72 ? 9.726 -9.851 -13.752 1.00 84.69 72 ALA A CA 1
ATOM 590 C C . ALA A 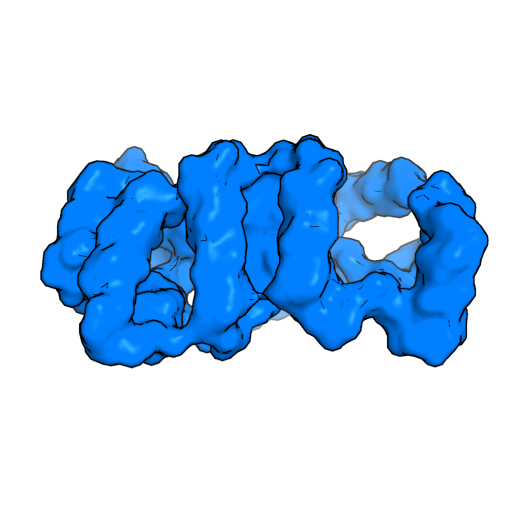1 72 ? 8.208 -10.092 -13.766 1.00 84.69 72 ALA A C 1
ATOM 592 O O . ALA A 1 72 ? 7.577 -9.905 -14.805 1.00 84.69 72 ALA A O 1
ATOM 593 N N . GLY A 1 73 ? 7.625 -10.429 -12.611 1.00 86.81 73 GLY A N 1
ATOM 594 C CA . GLY A 1 73 ? 6.183 -10.638 -12.482 1.00 86.81 73 GLY A CA 1
ATOM 595 C C . GLY A 1 73 ? 5.369 -9.382 -12.776 1.00 86.81 73 GLY A C 1
ATOM 596 O O . GLY A 1 73 ? 4.398 -9.449 -13.517 1.00 86.81 73 GLY A O 1
ATOM 597 N N . LEU A 1 74 ? 5.806 -8.221 -12.287 1.00 86.12 74 LEU A N 1
ATOM 598 C CA . LEU A 1 74 ? 5.139 -6.947 -12.550 1.00 86.12 74 LEU A CA 1
ATOM 599 C C . LEU A 1 74 ? 5.228 -6.544 -14.030 1.00 86.12 74 LEU A C 1
ATOM 601 O O . LEU A 1 74 ? 4.233 -6.122 -14.608 1.00 86.12 74 LEU A O 1
ATOM 605 N N . ARG A 1 75 ? 6.385 -6.727 -14.682 1.00 88.00 75 ARG A N 1
ATOM 606 C CA . ARG A 1 75 ? 6.513 -6.481 -16.133 1.00 88.00 75 ARG A CA 1
ATOM 607 C C . ARG A 1 75 ? 5.610 -7.393 -16.962 1.00 88.00 75 ARG A C 1
ATOM 609 O O . ARG A 1 75 ? 5.101 -6.946 -17.985 1.00 88.00 75 ARG A O 1
ATOM 616 N N . ALA A 1 76 ? 5.457 -8.652 -16.553 1.00 86.94 76 ALA A N 1
ATOM 617 C CA . ALA A 1 76 ? 4.543 -9.584 -17.201 1.00 86.94 76 ALA A CA 1
ATOM 618 C C . ALA A 1 76 ? 3.087 -9.161 -16.974 1.00 86.94 76 ALA A C 1
ATOM 620 O O . ALA A 1 76 ? 2.357 -9.017 -17.944 1.00 86.94 76 ALA A O 1
ATOM 621 N N . ALA A 1 77 ? 2.707 -8.855 -15.728 1.00 87.12 77 ALA A N 1
ATOM 622 C CA . ALA A 1 77 ? 1.358 -8.420 -15.375 1.00 87.12 77 ALA A CA 1
ATOM 623 C C . ALA A 1 77 ? 0.914 -7.189 -16.174 1.00 87.12 77 ALA A C 1
ATOM 625 O O . ALA A 1 77 ? -0.199 -7.171 -16.672 1.00 87.12 77 ALA A O 1
ATOM 626 N N . LEU A 1 78 ? 1.791 -6.203 -16.386 1.00 87.50 78 LEU A N 1
ATOM 627 C CA . LEU A 1 78 ? 1.484 -5.009 -17.190 1.00 87.50 78 LEU A CA 1
ATOM 628 C C . LEU A 1 78 ? 1.171 -5.296 -18.672 1.00 87.50 78 LEU A C 1
ATOM 630 O O . LEU A 1 78 ? 0.729 -4.396 -19.379 1.00 87.50 78 LEU A O 1
ATOM 634 N N . ARG A 1 79 ? 1.420 -6.514 -19.170 1.00 89.50 79 ARG A N 1
ATOM 635 C CA . ARG A 1 79 ? 1.040 -6.943 -20.529 1.00 89.50 79 ARG A CA 1
ATOM 636 C C . ARG A 1 79 ? -0.305 -7.665 -20.579 1.00 89.50 79 ARG A C 1
ATOM 638 O O . ARG A 1 79 ? -0.778 -7.943 -21.674 1.00 89.50 79 ARG A O 1
ATOM 645 N N . GLU A 1 80 ? -0.898 -7.943 -19.424 1.00 85.81 80 GLU A N 1
ATOM 646 C CA . GLU A 1 80 ? -2.177 -8.645 -19.271 1.00 85.81 80 GLU A CA 1
ATOM 647 C C . GLU A 1 80 ? -3.348 -7.668 -19.047 1.00 85.81 80 GLU A C 1
ATOM 649 O O . GLU A 1 80 ? -4.382 -8.067 -18.526 1.00 85.81 80 GLU A O 1
ATOM 654 N N . ASP A 1 81 ? -3.164 -6.387 -19.397 1.00 86.19 81 ASP A N 1
ATOM 655 C CA . ASP A 1 81 ? -4.158 -5.307 -19.253 1.00 86.19 81 ASP A CA 1
ATOM 656 C C . ASP A 1 81 ? -4.834 -5.240 -17.856 1.00 86.19 81 ASP A C 1
ATOM 658 O O . ASP A 1 81 ? -6.059 -5.306 -17.752 1.00 86.19 81 ASP A O 1
ATOM 662 N N . PRO A 1 82 ? -4.069 -5.180 -16.741 1.00 90.88 82 PRO A N 1
ATOM 663 C CA . PRO A 1 82 ? -4.658 -5.260 -15.409 1.00 90.88 82 PRO A CA 1
ATOM 664 C C . PRO A 1 82 ? -5.252 -3.917 -14.966 1.00 90.88 82 PRO A C 1
ATOM 666 O O . PRO A 1 82 ? -4.603 -2.885 -15.064 1.00 90.88 82 PRO A O 1
ATOM 669 N N . ASP A 1 83 ? -6.419 -3.917 -14.324 1.00 89.44 83 ASP A N 1
ATOM 670 C CA . ASP A 1 83 ? -6.930 -2.702 -13.661 1.00 89.44 83 ASP A CA 1
ATOM 671 C C . ASP A 1 83 ? -6.274 -2.464 -12.286 1.00 89.44 83 ASP A C 1
ATOM 673 O O . ASP A 1 83 ? -6.019 -1.330 -11.858 1.00 89.44 83 ASP A O 1
ATOM 677 N N . VAL A 1 84 ? -6.009 -3.556 -11.560 1.00 94.00 84 VAL A N 1
ATOM 678 C CA . VAL A 1 84 ? -5.517 -3.547 -10.176 1.00 94.00 84 VAL A CA 1
ATOM 679 C C . VAL A 1 84 ? -4.338 -4.498 -10.038 1.00 94.00 84 VAL A C 1
ATOM 681 O O . VAL A 1 84 ? -4.408 -5.664 -10.419 1.00 94.00 84 VAL A O 1
ATOM 684 N N . ILE A 1 85 ? -3.261 -4.014 -9.425 1.00 93.69 85 ILE A N 1
ATOM 685 C CA . ILE A 1 85 ? -2.040 -4.775 -9.186 1.00 93.69 85 ILE A CA 1
ATOM 686 C C . ILE A 1 85 ? -1.779 -4.820 -7.682 1.00 93.69 85 ILE A C 1
ATOM 688 O O . ILE A 1 85 ? -1.500 -3.797 -7.057 1.00 93.69 85 ILE A O 1
ATOM 692 N N . LEU A 1 86 ? -1.824 -6.019 -7.098 1.00 93.81 86 LEU A N 1
ATOM 693 C CA . LEU A 1 86 ? -1.371 -6.257 -5.730 1.00 93.81 86 LEU A CA 1
ATOM 694 C C . LEU A 1 86 ? 0.082 -6.733 -5.743 1.00 93.81 86 LEU A C 1
ATOM 696 O O . LEU A 1 86 ? 0.390 -7.862 -6.118 1.00 93.81 86 LEU A O 1
ATOM 700 N N . LEU A 1 87 ? 0.974 -5.863 -5.295 1.00 90.00 87 LEU A N 1
ATOM 701 C CA . LEU A 1 87 ? 2.372 -6.164 -5.047 1.00 90.00 87 LEU A CA 1
ATOM 702 C C . LEU A 1 87 ? 2.575 -6.563 -3.587 1.00 90.00 87 LEU A C 1
ATOM 704 O O . LEU A 1 87 ? 1.886 -6.096 -2.681 1.00 90.00 87 LEU A O 1
ATOM 708 N N . GLY A 1 88 ? 3.559 -7.432 -3.368 1.00 88.12 88 GLY A N 1
ATOM 709 C CA . GLY A 1 88 ? 4.010 -7.802 -2.032 1.00 88.12 88 GLY A CA 1
ATOM 710 C C . GLY A 1 88 ? 4.736 -6.652 -1.328 1.00 88.12 88 GLY A C 1
ATOM 711 O O . GLY A 1 88 ? 4.300 -5.500 -1.318 1.00 88.12 88 GLY A O 1
ATOM 712 N N . GLU A 1 89 ? 5.856 -6.964 -0.686 1.00 90.44 89 GLU A N 1
ATOM 713 C CA . GLU A 1 89 ? 6.669 -5.949 -0.016 1.00 90.44 89 GLU A CA 1
ATOM 714 C C . GLU A 1 89 ? 7.540 -5.181 -1.022 1.00 90.44 89 GLU A C 1
ATOM 716 O O . GLU A 1 89 ? 8.295 -5.783 -1.787 1.00 90.44 89 GLU A O 1
ATOM 721 N N . LEU A 1 90 ? 7.502 -3.848 -0.975 1.00 93.12 90 LEU A N 1
ATOM 722 C CA . LEU A 1 90 ? 8.429 -2.996 -1.722 1.00 93.12 90 LEU A CA 1
ATOM 723 C C . LEU A 1 90 ? 9.784 -2.947 -1.004 1.00 93.12 90 LEU A C 1
ATOM 725 O O . LEU A 1 90 ? 9.962 -2.203 -0.034 1.00 93.12 90 LEU A O 1
ATOM 729 N N . ARG A 1 91 ? 10.718 -3.794 -1.450 1.00 87.88 91 ARG A N 1
ATOM 730 C CA . ARG A 1 91 ? 12.038 -3.981 -0.819 1.00 87.88 91 ARG A CA 1
ATOM 731 C C . ARG A 1 91 ? 13.166 -3.206 -1.481 1.00 87.88 91 ARG A C 1
ATOM 733 O O . ARG A 1 91 ? 14.051 -2.725 -0.780 1.00 87.88 91 ARG A O 1
ATOM 740 N N . ASP A 1 92 ? 13.145 -3.125 -2.803 1.00 89.19 92 ASP A N 1
ATOM 741 C CA . ASP A 1 92 ? 14.219 -2.568 -3.620 1.00 89.19 92 ASP A CA 1
ATOM 742 C C . ASP A 1 92 ? 13.705 -1.476 -4.565 1.00 89.19 92 ASP A C 1
ATOM 744 O O . ASP A 1 92 ? 12.512 -1.380 -4.875 1.00 89.19 92 ASP A O 1
ATOM 748 N N . SER A 1 93 ? 14.627 -0.627 -5.017 1.00 93.00 93 SER A N 1
ATOM 749 C CA . SER A 1 93 ? 14.329 0.510 -5.888 1.00 93.00 93 SER A CA 1
ATOM 750 C C . SER A 1 93 ? 13.825 0.100 -7.272 1.00 93.00 93 SER A C 1
ATOM 752 O O . SER A 1 93 ? 13.064 0.855 -7.876 1.00 93.00 93 SER A O 1
ATOM 754 N N . GLU A 1 94 ? 14.189 -1.087 -7.775 1.00 91.81 94 GLU A N 1
AT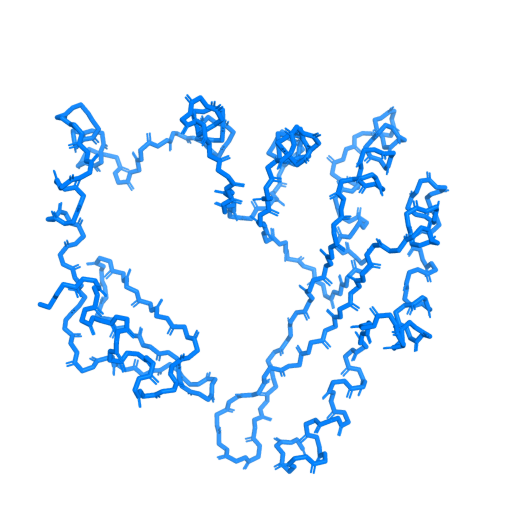OM 755 C CA . GLU A 1 94 ? 13.677 -1.602 -9.051 1.00 91.81 94 GLU A CA 1
ATOM 756 C C . GLU A 1 94 ? 12.170 -1.871 -8.955 1.00 91.81 94 GLU A C 1
ATOM 758 O O . GLU A 1 94 ? 11.390 -1.364 -9.766 1.00 91.81 94 GLU A O 1
ATOM 763 N N . THR A 1 95 ? 11.750 -2.605 -7.926 1.00 91.56 95 THR A N 1
ATOM 764 C CA . THR A 1 95 ? 10.347 -2.940 -7.671 1.00 91.56 95 THR A CA 1
ATOM 765 C C . THR A 1 95 ? 9.531 -1.683 -7.371 1.00 91.56 95 THR A C 1
ATOM 767 O O . THR A 1 95 ? 8.439 -1.524 -7.917 1.00 91.56 95 THR A O 1
ATOM 770 N N . ILE A 1 96 ? 10.067 -0.748 -6.572 1.00 94.94 96 ILE A N 1
ATOM 771 C CA . ILE A 1 96 ? 9.399 0.536 -6.293 1.00 94.94 96 ILE A CA 1
ATOM 772 C C . ILE A 1 96 ? 9.206 1.342 -7.582 1.00 94.94 96 ILE A C 1
ATOM 774 O O . ILE A 1 96 ? 8.120 1.868 -7.816 1.00 94.94 96 ILE A O 1
ATOM 778 N N . ARG A 1 97 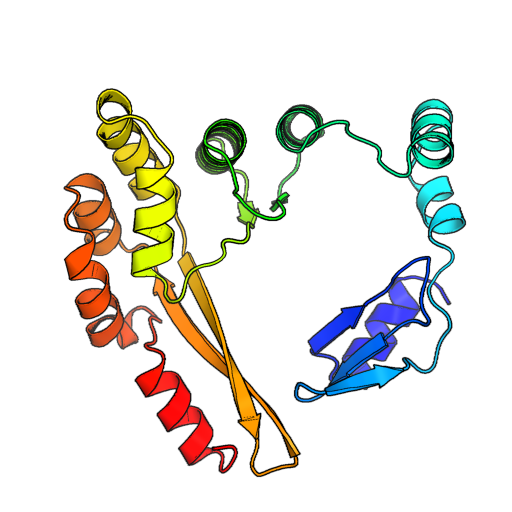? 10.222 1.423 -8.448 1.00 94.50 97 ARG A N 1
ATOM 779 C CA . ARG A 1 97 ? 10.126 2.177 -9.706 1.00 94.50 97 ARG A CA 1
ATOM 780 C C . ARG A 1 97 ? 9.057 1.611 -10.632 1.00 94.50 97 ARG A C 1
ATOM 782 O O . ARG A 1 97 ? 8.288 2.373 -11.216 1.00 94.50 97 ARG A O 1
ATOM 789 N N . LEU A 1 98 ? 9.000 0.289 -10.767 1.00 93.19 98 LEU A N 1
ATOM 790 C CA . LEU A 1 98 ? 7.975 -0.360 -11.580 1.00 93.19 98 LEU A CA 1
ATOM 791 C C . LEU A 1 98 ? 6.575 -0.133 -10.996 1.00 93.19 98 LEU A C 1
ATOM 793 O O . LEU A 1 98 ? 5.654 0.163 -11.751 1.00 93.19 98 LEU A O 1
ATOM 797 N N . ALA A 1 99 ? 6.423 -0.197 -9.669 1.00 94.75 99 ALA A N 1
ATOM 798 C CA . ALA A 1 99 ? 5.160 0.095 -8.993 1.00 94.75 99 ALA A CA 1
ATOM 799 C C . ALA A 1 99 ? 4.690 1.537 -9.250 1.00 94.75 99 ALA A C 1
ATOM 801 O O . ALA A 1 99 ? 3.527 1.756 -9.581 1.00 94.75 99 ALA A O 1
ATOM 802 N N . LEU A 1 100 ? 5.598 2.514 -9.157 1.00 95.38 100 LEU A N 1
ATOM 803 C CA . LEU A 1 100 ? 5.295 3.916 -9.457 1.00 95.38 100 LEU A CA 1
ATOM 804 C C . LEU A 1 100 ? 4.933 4.124 -10.933 1.00 95.38 100 LEU A C 1
ATOM 806 O O . LEU A 1 100 ? 3.978 4.834 -11.228 1.00 95.38 100 LEU A O 1
ATOM 810 N N . THR A 1 101 ? 5.637 3.454 -11.848 1.00 94.25 101 THR A N 1
ATOM 811 C CA . THR A 1 101 ? 5.348 3.515 -13.293 1.00 94.25 101 THR A CA 1
ATOM 812 C C . THR A 1 101 ? 3.968 2.934 -13.611 1.00 94.25 101 THR A C 1
ATOM 814 O O . THR A 1 101 ? 3.204 3.516 -14.380 1.00 94.25 101 THR A O 1
ATOM 817 N N . ALA A 1 102 ? 3.613 1.804 -12.994 1.00 94.94 102 ALA A N 1
ATOM 818 C CA . ALA A 1 102 ? 2.283 1.216 -13.121 1.00 94.94 102 ALA A CA 1
ATOM 819 C C . ALA A 1 102 ? 1.198 2.172 -12.590 1.00 94.94 102 ALA A C 1
ATOM 821 O O . ALA A 1 102 ? 0.213 2.438 -13.275 1.00 94.94 102 ALA A O 1
ATOM 822 N N . ALA A 1 103 ? 1.413 2.764 -11.412 1.00 96.06 103 ALA A N 1
ATOM 823 C CA . ALA A 1 103 ? 0.473 3.718 -10.829 1.00 96.06 103 ALA A CA 1
ATOM 824 C C . ALA A 1 103 ? 0.295 4.986 -11.687 1.00 96.06 103 ALA A C 1
ATOM 826 O O . ALA A 1 103 ? -0.817 5.484 -11.847 1.00 96.06 103 ALA A O 1
ATOM 827 N N . GLU A 1 104 ? 1.377 5.500 -12.273 1.00 94.00 104 GLU A N 1
ATOM 828 C CA . GLU A 1 104 ? 1.355 6.681 -13.144 1.00 94.00 104 GLU A CA 1
ATOM 829 C C . GLU A 1 104 ? 0.646 6.424 -14.482 1.00 94.00 104 GLU A C 1
ATOM 831 O O . GLU A 1 104 ? 0.021 7.326 -15.035 1.00 94.00 104 GLU A O 1
ATOM 836 N N . THR A 1 105 ? 0.677 5.184 -14.972 1.00 92.94 105 THR A N 1
ATOM 837 C CA . THR A 1 105 ? -0.005 4.765 -16.210 1.00 92.94 105 THR A CA 1
ATOM 838 C C . THR A 1 105 ? -1.479 4.400 -16.011 1.00 92.94 105 THR A C 1
ATOM 840 O O . THR A 1 105 ? -2.125 3.963 -16.957 1.00 92.94 105 THR A O 1
ATOM 843 N N . GLY A 1 106 ? -2.034 4.625 -14.814 1.00 92.38 106 GLY A N 1
ATOM 844 C CA . GLY A 1 106 ? -3.473 4.513 -14.543 1.00 92.38 106 GLY A CA 1
ATOM 845 C C . GLY A 1 106 ? -3.899 3.283 -13.741 1.00 92.38 106 GLY A C 1
ATOM 846 O O . GLY A 1 106 ? -5.077 3.167 -13.412 1.00 92.38 106 GLY A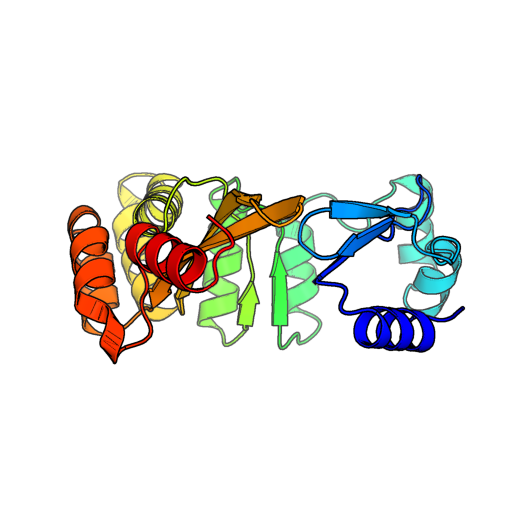 O 1
ATOM 847 N N . HIS A 1 107 ? -2.964 2.410 -13.369 1.00 96.12 107 HIS A N 1
ATOM 848 C CA . HIS A 1 107 ? -3.257 1.190 -12.618 1.00 96.12 107 HIS A CA 1
ATOM 849 C C . HIS A 1 107 ? -3.440 1.488 -11.127 1.00 96.12 107 HIS A C 1
ATOM 851 O O . HIS A 1 107 ? -2.690 2.274 -10.536 1.00 96.12 107 HIS A O 1
ATOM 857 N N . LEU A 1 108 ? -4.374 0.804 -10.462 1.00 97.00 108 LEU A N 1
ATOM 858 C CA . LEU A 1 108 ? -4.419 0.826 -9.000 1.00 97.00 108 LEU A CA 1
ATOM 859 C C . LEU A 1 108 ? -3.375 -0.141 -8.440 1.00 97.00 108 LEU A C 1
ATOM 861 O O . LEU A 1 108 ? -3.551 -1.356 -8.491 1.00 97.00 108 LEU A O 1
ATOM 865 N N . VAL A 1 109 ? -2.307 0.396 -7.854 1.00 96.88 109 VAL A N 1
ATOM 866 C CA . VAL A 1 109 ? -1.251 -0.412 -7.234 1.00 96.88 109 VAL A CA 1
ATOM 867 C C . VAL A 1 109 ? -1.425 -0.450 -5.719 1.00 96.88 109 VAL A C 1
ATOM 869 O O . VAL A 1 109 ? -1.382 0.581 -5.046 1.00 96.88 109 VAL A O 1
ATOM 872 N N . LEU A 1 110 ? -1.581 -1.653 -5.174 1.00 97.38 110 LEU A N 1
ATOM 873 C CA . LEU A 1 110 ? -1.558 -1.931 -3.741 1.00 97.38 110 LEU A CA 1
ATOM 874 C C . LEU A 1 110 ? -0.226 -2.590 -3.405 1.00 97.38 110 LEU A C 1
ATOM 876 O O . LEU A 1 110 ? 0.167 -3.542 -4.067 1.00 97.38 110 LEU A O 1
ATOM 880 N N . ALA A 1 111 ? 0.478 -2.101 -2.391 1.00 95.88 111 ALA A N 1
ATOM 881 C CA . ALA A 1 111 ? 1.760 -2.666 -1.992 1.00 95.88 111 ALA A CA 1
ATOM 882 C C . ALA A 1 111 ? 1.976 -2.530 -0.485 1.00 95.88 111 ALA A C 1
ATOM 884 O O . ALA A 1 111 ? 1.342 -1.700 0.171 1.00 95.88 111 ALA A O 1
ATOM 885 N N . THR A 1 112 ? 2.886 -3.329 0.069 1.00 96.25 112 THR A N 1
ATOM 886 C CA . THR A 1 112 ? 3.186 -3.319 1.506 1.00 96.25 112 THR A CA 1
ATOM 887 C C . THR A 1 112 ? 4.593 -2.796 1.792 1.00 96.25 112 THR A C 1
ATOM 889 O O . THR A 1 112 ? 5.524 -2.966 1.001 1.00 96.25 112 THR A O 1
ATOM 892 N N . LEU A 1 113 ? 4.759 -2.135 2.938 1.00 95.88 113 LEU A N 1
ATOM 893 C CA . LEU A 1 113 ? 6.050 -1.710 3.475 1.00 95.88 113 LEU A CA 1
ATOM 894 C C . LEU A 1 113 ? 6.105 -2.008 4.972 1.00 95.88 113 LEU A C 1
ATOM 896 O O . LEU A 1 113 ? 5.093 -1.967 5.666 1.00 95.88 113 LEU A O 1
ATOM 900 N N . HIS A 1 114 ? 7.308 -2.254 5.484 1.00 94.50 114 HIS A N 1
ATOM 901 C CA . HIS A 1 114 ? 7.546 -2.440 6.911 1.00 94.50 114 HIS A CA 1
ATOM 902 C C . HIS A 1 114 ? 7.995 -1.127 7.552 1.00 94.50 114 HIS A C 1
ATOM 904 O O . HIS A 1 114 ? 9.184 -0.892 7.764 1.00 94.50 114 HIS A O 1
ATOM 910 N N . THR A 1 115 ? 7.032 -0.260 7.854 1.00 95.12 115 THR A N 1
ATOM 911 C CA . THR A 1 115 ? 7.262 1.002 8.569 1.00 95.12 115 THR A CA 1
ATOM 912 C C . THR A 1 115 ? 6.316 1.139 9.755 1.00 95.12 115 THR A C 1
ATOM 914 O O . THR A 1 115 ? 5.316 0.434 9.873 1.00 95.12 115 THR A O 1
ATOM 917 N N . ARG A 1 116 ? 6.656 2.036 10.683 1.00 93.25 116 ARG A N 1
ATOM 918 C CA . ARG A 1 116 ? 5.895 2.280 11.918 1.00 93.25 116 ARG A CA 1
ATOM 919 C C . ARG A 1 116 ? 4.816 3.353 11.770 1.00 93.25 116 ARG A C 1
ATOM 921 O O . ARG A 1 116 ? 4.122 3.631 12.740 1.00 93.25 116 ARG A O 1
ATOM 928 N N . GLY A 1 117 ? 4.696 3.960 10.595 1.00 95.75 117 GLY A N 1
ATOM 929 C CA . GLY A 1 117 ? 3.758 5.042 10.328 1.00 95.75 117 GLY A CA 1
ATOM 930 C C . GLY A 1 117 ? 3.797 5.491 8.873 1.00 95.75 117 GLY A C 1
ATOM 931 O O . GLY A 1 117 ? 4.690 5.113 8.100 1.00 95.75 117 GLY A O 1
ATOM 932 N N . ALA A 1 118 ? 2.827 6.325 8.516 1.00 96.69 118 ALA A N 1
ATOM 933 C CA . ALA A 1 118 ? 2.568 6.723 7.146 1.00 96.69 118 ALA A CA 1
ATOM 934 C C . ALA A 1 118 ? 3.652 7.661 6.601 1.00 96.69 118 ALA A C 1
ATOM 936 O O . ALA A 1 118 ? 4.135 7.461 5.488 1.00 96.69 118 ALA A O 1
ATOM 937 N N . ALA A 1 119 ? 4.104 8.630 7.405 1.00 96.06 119 ALA A N 1
ATOM 938 C CA . ALA A 1 119 ? 5.201 9.524 7.025 1.00 96.06 119 ALA A CA 1
ATOM 939 C C . ALA A 1 119 ? 6.506 8.747 6.764 1.00 96.06 119 ALA A C 1
ATOM 941 O O . ALA A 1 119 ? 7.170 8.970 5.754 1.00 96.06 119 ALA A O 1
ATOM 942 N N . GLN A 1 120 ? 6.819 7.769 7.623 1.00 96.69 120 GLN A N 1
ATOM 943 C CA . GLN A 1 120 ? 7.995 6.912 7.462 1.00 96.69 120 GLN A CA 1
ATOM 944 C C . GLN A 1 120 ? 7.893 6.011 6.221 1.00 96.69 120 GLN A C 1
ATOM 946 O O . GLN A 1 120 ? 8.908 5.705 5.603 1.00 96.69 120 GLN A O 1
ATOM 951 N N . ALA A 1 121 ? 6.688 5.578 5.833 1.00 97.25 121 ALA A N 1
ATOM 952 C CA . ALA A 1 121 ? 6.499 4.820 4.594 1.00 97.25 121 ALA A CA 1
ATOM 953 C C . ALA A 1 121 ? 6.891 5.650 3.365 1.00 97.25 121 ALA A C 1
ATOM 955 O O . ALA A 1 121 ? 7.621 5.162 2.504 1.00 97.25 121 ALA A O 1
ATOM 956 N N . VAL A 1 122 ? 6.452 6.914 3.315 1.00 97.38 122 VAL A N 1
ATOM 957 C CA . VAL A 1 122 ? 6.809 7.856 2.243 1.00 97.38 122 VAL A CA 1
ATOM 958 C C . VAL A 1 122 ? 8.318 8.108 2.226 1.00 97.38 122 VAL A C 1
ATOM 960 O O . VAL A 1 122 ? 8.932 8.066 1.163 1.00 97.38 122 VAL A O 1
ATOM 963 N N . GLU A 1 123 ? 8.929 8.307 3.394 1.00 95.94 123 GLU A N 1
ATOM 964 C CA . GLU A 1 123 ? 10.380 8.477 3.527 1.00 95.94 123 GLU A CA 1
ATOM 965 C C . GLU A 1 123 ? 11.151 7.249 3.023 1.00 95.94 123 GLU A C 1
ATOM 967 O O . GLU A 1 123 ? 12.016 7.390 2.163 1.00 95.94 123 GLU A O 1
ATOM 972 N N . ARG A 1 124 ? 10.770 6.031 3.441 1.00 95.81 124 ARG A N 1
ATOM 973 C CA . ARG A 1 124 ? 11.397 4.776 2.984 1.00 95.81 124 ARG A CA 1
ATOM 974 C C . ARG A 1 124 ? 11.318 4.603 1.466 1.00 95.81 124 ARG A C 1
ATOM 976 O O . ARG A 1 124 ? 12.287 4.138 0.864 1.00 95.81 124 ARG A O 1
ATOM 983 N N . LEU A 1 125 ? 10.192 4.964 0.845 1.00 96.56 125 LEU A N 1
ATOM 984 C CA . LEU A 1 125 ? 10.043 4.899 -0.613 1.00 96.56 125 LEU A CA 1
ATOM 985 C C . LEU A 1 125 ? 11.060 5.796 -1.324 1.00 96.56 125 LEU A C 1
ATOM 987 O O . LEU A 1 125 ? 11.675 5.362 -2.291 1.00 96.56 125 LEU A O 1
ATOM 991 N N . VAL A 1 126 ? 11.269 7.017 -0.829 1.00 96.12 126 VAL A N 1
ATOM 992 C CA . VAL A 1 126 ? 12.216 7.977 -1.418 1.00 96.12 126 VAL A CA 1
ATOM 993 C C . VAL A 1 126 ? 13.666 7.596 -1.104 1.00 96.12 126 VAL A C 1
ATOM 995 O O . VAL A 1 126 ? 14.531 7.668 -1.975 1.00 96.12 126 VAL A O 1
ATOM 998 N N . ASP A 1 127 ? 13.945 7.154 0.120 1.00 94.94 127 ASP A N 1
ATOM 999 C CA . ASP A 1 127 ? 15.295 6.827 0.589 1.00 94.94 127 ASP A CA 1
ATOM 1000 C C . ASP A 1 127 ? 15.856 5.524 0.022 1.00 94.94 127 ASP A C 1
ATOM 1002 O O . ASP A 1 127 ? 17.062 5.295 0.095 1.00 94.94 127 ASP A O 1
ATOM 1006 N N . SER A 1 128 ? 15.011 4.713 -0.616 1.00 95.25 128 SER A N 1
ATOM 1007 C CA . SER A 1 128 ? 15.446 3.545 -1.387 1.00 95.25 128 SER A CA 1
ATOM 1008 C C . SER A 1 128 ? 16.229 3.922 -2.655 1.00 95.25 128 SER A C 1
ATOM 1010 O O . SER A 1 128 ? 16.829 3.049 -3.281 1.00 95.25 128 SER A O 1
ATOM 1012 N N . PHE A 1 129 ? 16.239 5.203 -3.044 1.00 96.69 129 PHE A N 1
ATOM 1013 C CA . PHE A 1 129 ? 16.904 5.696 -4.248 1.00 96.69 129 PHE A CA 1
ATOM 1014 C C . PHE A 1 129 ? 18.159 6.535 -3.939 1.00 96.69 129 PHE A C 1
ATOM 1016 O O . PHE A 1 129 ? 18.204 7.254 -2.932 1.00 96.69 129 PHE A O 1
ATOM 1023 N N . PRO A 1 130 ? 19.172 6.509 -4.828 1.00 96.69 130 PRO A N 1
ATOM 1024 C CA . PRO A 1 130 ? 20.323 7.406 -4.762 1.00 96.69 130 PRO A CA 1
ATOM 1025 C C . PRO A 1 130 ? 19.928 8.889 -4.772 1.00 96.69 130 PRO A C 1
ATOM 1027 O O . PRO A 1 130 ? 18.891 9.263 -5.317 1.00 96.69 130 PRO A O 1
ATOM 1030 N N . ALA A 1 131 ? 20.783 9.754 -4.217 1.00 95.62 131 ALA A N 1
ATOM 1031 C CA . ALA A 1 131 ? 20.496 11.180 -4.021 1.00 95.62 131 ALA A CA 1
ATOM 1032 C C . ALA A 1 131 ? 20.014 11.898 -5.296 1.00 95.62 131 ALA A C 1
ATOM 1034 O O . ALA A 1 131 ? 19.043 12.651 -5.241 1.00 95.62 131 ALA A O 1
ATOM 1035 N N . GLN A 1 132 ? 20.643 11.612 -6.437 1.00 96.69 132 GLN A N 1
ATOM 1036 C CA . GLN A 1 132 ? 20.317 12.201 -7.738 1.00 96.69 132 GLN A CA 1
ATOM 1037 C C . GLN A 1 132 ? 18.941 11.790 -8.288 1.00 96.69 132 GLN A C 1
ATOM 1039 O O . GLN A 1 132 ? 18.411 12.453 -9.172 1.00 96.69 132 GLN A O 1
ATOM 1044 N N . GLU A 1 133 ? 18.344 10.718 -7.764 1.00 96.31 133 GLU A N 1
ATOM 1045 C CA . GLU A 1 133 ? 17.044 10.206 -8.212 1.00 96.31 133 GLU A CA 1
ATOM 1046 C C . GLU A 1 133 ? 15.899 10.556 -7.255 1.00 96.31 133 GLU A C 1
ATOM 1048 O O . GLU A 1 133 ? 14.728 10.418 -7.613 1.00 96.31 133 GLU A O 1
ATOM 1053 N N . LYS A 1 134 ? 16.208 11.048 -6.047 1.00 96.19 134 LYS A N 1
ATOM 1054 C CA . LYS A 1 134 ? 15.188 11.332 -5.028 1.00 96.19 134 LYS A CA 1
ATOM 1055 C C . LYS A 1 134 ? 14.185 12.393 -5.474 1.00 96.19 134 LYS A C 1
ATOM 1057 O O . LYS A 1 134 ? 13.012 12.285 -5.139 1.00 96.19 134 LYS A O 1
ATOM 1062 N N . GLU A 1 135 ? 14.614 13.424 -6.199 1.00 96.88 135 GLU A N 1
ATOM 1063 C CA . GLU A 1 135 ? 13.712 14.491 -6.652 1.00 96.88 135 GLU A CA 1
ATOM 1064 C C . GLU A 1 135 ? 12.696 14.014 -7.713 1.00 96.88 135 GLU A C 1
ATOM 1066 O O . GLU A 1 135 ? 11.495 14.214 -7.491 1.00 96.88 135 GLU A O 1
ATOM 1071 N N . PRO A 1 136 ? 13.105 13.325 -8.800 1.00 95.94 136 PRO A N 1
ATOM 1072 C CA . PRO A 1 136 ? 12.161 12.688 -9.718 1.00 95.94 136 PRO A CA 1
ATOM 1073 C C . PRO A 1 136 ? 11.194 11.730 -9.013 1.00 95.94 136 PRO A C 1
ATOM 1075 O O . PRO A 1 136 ? 9.986 11.813 -9.225 1.00 95.94 136 PRO A O 1
ATOM 1078 N N . VAL A 1 137 ? 11.702 10.880 -8.112 1.00 96.94 137 VAL A N 1
ATOM 1079 C CA . VAL A 1 137 ? 10.876 9.916 -7.365 1.00 96.94 137 VAL A CA 1
ATOM 1080 C C . VAL A 1 137 ? 9.860 10.623 -6.471 1.00 96.94 137 VAL A C 1
ATOM 1082 O O . VAL A 1 137 ? 8.697 10.230 -6.450 1.00 96.94 137 VAL A O 1
ATOM 1085 N N . ARG A 1 138 ? 10.244 11.699 -5.771 1.00 97.38 138 ARG A N 1
ATOM 1086 C CA . ARG A 1 138 ? 9.298 12.514 -4.989 1.00 97.38 138 ARG A CA 1
ATOM 1087 C C . ARG A 1 138 ? 8.214 13.125 -5.867 1.00 97.38 138 ARG A C 1
ATOM 1089 O O . ARG A 1 138 ? 7.055 13.135 -5.467 1.00 97.38 138 ARG A O 1
ATOM 1096 N N . SER A 1 139 ? 8.574 13.619 -7.048 1.00 97.06 139 SER A N 1
ATOM 1097 C CA . SER A 1 139 ? 7.613 14.213 -7.982 1.00 97.06 139 SER A CA 1
ATOM 1098 C C . SER A 1 139 ? 6.610 13.179 -8.495 1.00 97.06 139 SER A C 1
ATOM 1100 O O . SER A 1 139 ? 5.405 13.430 -8.452 1.00 97.06 139 SER A O 1
ATOM 1102 N N . GLN A 1 140 ? 7.092 11.997 -8.888 1.00 97.12 140 GLN A N 1
ATOM 1103 C CA . GLN A 1 140 ? 6.255 10.882 -9.329 1.00 97.12 140 GLN A CA 1
ATOM 1104 C C . GLN A 1 140 ? 5.354 10.373 -8.195 1.00 97.12 140 GLN A C 1
ATOM 1106 O O . GLN A 1 140 ? 4.148 10.202 -8.378 1.00 97.12 140 GLN A O 1
ATOM 1111 N N . LEU A 1 141 ? 5.908 10.195 -6.992 1.00 97.25 141 LEU A N 1
ATOM 1112 C CA . LEU A 1 141 ? 5.161 9.765 -5.810 1.00 97.25 141 LEU A CA 1
ATOM 1113 C C . LEU A 1 141 ? 4.082 10.784 -5.424 1.00 97.25 141 LEU A C 1
ATOM 1115 O O . LEU A 1 141 ? 2.955 10.398 -5.137 1.00 97.25 141 LEU A O 1
ATOM 1119 N N . ALA A 1 142 ? 4.388 12.083 -5.466 1.00 97.75 142 ALA A N 1
ATOM 1120 C CA . ALA A 1 142 ? 3.420 13.141 -5.180 1.00 97.75 142 ALA A CA 1
ATOM 1121 C C . ALA A 1 142 ? 2.216 13.125 -6.138 1.00 97.75 142 ALA A C 1
ATOM 1123 O O . ALA A 1 142 ? 1.116 13.490 -5.722 1.00 97.75 142 ALA A O 1
ATOM 1124 N N . GLY A 1 143 ? 2.417 12.725 -7.399 1.00 96.12 143 GLY A N 1
ATOM 1125 C CA . GLY A 1 143 ? 1.355 12.621 -8.405 1.00 96.12 143 GLY A CA 1
ATOM 1126 C C . GLY A 1 143 ? 0.566 11.308 -8.362 1.00 96.12 143 GLY A C 1
ATOM 1127 O O . GLY A 1 143 ? -0.631 11.312 -8.635 1.00 96.12 143 GLY A O 1
ATOM 1128 N N . SER A 1 144 ? 1.216 10.199 -8.002 1.00 96.12 144 SER A N 1
ATOM 1129 C CA . SER A 1 144 ? 0.638 8.847 -8.085 1.00 96.12 144 SER A CA 1
ATOM 1130 C C . SER A 1 144 ? 0.103 8.303 -6.755 1.00 96.12 144 SER A C 1
ATOM 1132 O O . SER A 1 144 ? -0.840 7.510 -6.752 1.00 96.12 144 SER A O 1
ATOM 1134 N N . LEU A 1 145 ? 0.657 8.724 -5.611 1.00 97.81 145 LEU A N 1
ATOM 1135 C CA . LEU A 1 145 ? 0.232 8.239 -4.298 1.00 97.81 145 LEU A CA 1
ATOM 1136 C C . LEU A 1 145 ? -1.238 8.596 -4.046 1.00 97.81 145 LEU A C 1
ATOM 1138 O O . LEU A 1 145 ? -1.655 9.735 -4.249 1.00 97.81 145 LEU A O 1
ATOM 1142 N N . ARG A 1 146 ? -2.027 7.641 -3.547 1.00 97.75 146 ARG A N 1
ATOM 1143 C CA . ARG A 1 146 ? -3.420 7.882 -3.129 1.00 97.75 146 ARG A CA 1
ATOM 1144 C C . ARG A 1 146 ? -3.554 7.987 -1.620 1.00 97.75 146 ARG A C 1
ATOM 1146 O O . ARG A 1 146 ? -4.087 8.969 -1.109 1.00 97.75 146 ARG A O 1
ATOM 1153 N N . ALA A 1 147 ? -3.042 6.991 -0.912 1.00 98.19 147 ALA A N 1
ATOM 1154 C CA . ALA A 1 147 ? -3.070 6.942 0.537 1.00 98.19 147 ALA A CA 1
ATOM 1155 C C . ALA A 1 147 ? -1.960 6.035 1.070 1.00 98.19 147 ALA A C 1
ATOM 1157 O O . ALA A 1 147 ? -1.447 5.175 0.355 1.00 98.19 147 ALA A O 1
ATOM 1158 N N . VAL A 1 148 ? -1.632 6.209 2.346 1.00 98.44 148 VAL A N 1
ATOM 1159 C CA . VAL A 1 148 ? -0.810 5.278 3.114 1.00 98.44 148 VAL A CA 1
ATOM 1160 C C . VAL A 1 148 ? -1.583 4.888 4.363 1.00 98.44 148 VAL A C 1
ATOM 1162 O O . VAL A 1 148 ? -1.898 5.743 5.190 1.00 98.44 148 VAL A O 1
ATOM 1165 N N . LEU A 1 149 ? -1.861 3.593 4.503 1.00 98.19 149 LEU A N 1
ATOM 1166 C CA . LEU A 1 149 ? -2.473 3.006 5.689 1.00 98.19 149 LEU A CA 1
ATOM 1167 C C . LEU A 1 149 ? -1.399 2.271 6.492 1.00 98.19 149 LEU A C 1
ATOM 1169 O O . LEU A 1 149 ? -0.812 1.303 6.017 1.00 98.19 149 LEU A O 1
ATOM 1173 N N . SER A 1 150 ? -1.156 2.722 7.716 1.00 97.88 150 SER A N 1
ATOM 1174 C CA . SER A 1 150 ? -0.298 2.038 8.684 1.00 97.88 150 SER A CA 1
ATOM 1175 C C . SER A 1 150 ? -1.156 1.341 9.731 1.00 97.88 150 SER A C 1
ATOM 1177 O O . SER A 1 150 ? -2.128 1.909 10.224 1.00 97.88 150 SER A O 1
ATOM 1179 N N . GLN A 1 151 ? -0.792 0.111 10.087 1.00 96.31 151 GLN A N 1
ATOM 1180 C CA . GLN A 1 151 ? -1.546 -0.721 11.020 1.00 96.31 151 GLN A CA 1
ATOM 1181 C C . GLN A 1 151 ? -0.652 -1.198 12.164 1.00 96.31 151 GLN A C 1
ATOM 1183 O O . GLN A 1 151 ? 0.472 -1.645 11.942 1.00 96.31 151 GLN A O 1
ATOM 1188 N N . LYS A 1 152 ? -1.198 -1.206 13.381 1.00 93.88 152 LYS A N 1
ATOM 1189 C CA . LYS A 1 152 ? -0.654 -1.975 14.508 1.00 93.88 152 LYS A CA 1
ATOM 1190 C C . LYS A 1 152 ? -1.761 -2.745 15.216 1.00 93.88 152 LYS A C 1
ATOM 1192 O O . LYS A 1 152 ? -2.926 -2.360 15.158 1.00 93.88 152 LYS A O 1
ATOM 1197 N N . LEU A 1 153 ? -1.400 -3.851 15.856 1.00 95.12 153 LEU A N 1
ATOM 1198 C CA . LEU A 1 153 ? -2.334 -4.695 16.596 1.00 95.12 153 LEU A CA 1
ATOM 1199 C C . LEU A 1 153 ? -2.057 -4.556 18.089 1.00 95.12 153 LEU A C 1
ATOM 1201 O O . LEU A 1 153 ? -0.934 -4.794 18.520 1.00 95.12 153 LEU A O 1
ATOM 1205 N N . GLU A 1 154 ? -3.088 -4.213 18.849 1.00 94.31 154 GLU A N 1
ATOM 1206 C CA . GLU A 1 154 ? -3.056 -4.117 20.309 1.00 94.31 154 GLU A CA 1
ATOM 1207 C C . GLU A 1 154 ? -3.879 -5.252 20.929 1.00 94.31 154 GLU A C 1
ATOM 1209 O O . GLU A 1 154 ? -4.721 -5.860 20.257 1.00 94.31 154 GLU A O 1
ATOM 1214 N N . VAL A 1 155 ? -3.639 -5.548 22.207 1.00 94.50 155 VAL A N 1
ATOM 1215 C CA . VAL A 1 155 ? -4.458 -6.502 22.970 1.00 94.50 155 VAL A CA 1
ATOM 1216 C C . VAL A 1 155 ? -5.850 -5.911 23.176 1.00 94.50 155 VAL A C 1
ATOM 1218 O O . VAL A 1 155 ? -5.980 -4.755 23.566 1.00 94.50 155 VAL A O 1
ATOM 1221 N N . ASP A 1 156 ? -6.883 -6.703 22.904 1.00 93.44 156 ASP A N 1
ATOM 1222 C CA . ASP A 1 156 ? -8.273 -6.296 23.108 1.00 93.44 156 ASP A CA 1
ATOM 1223 C C . ASP A 1 156 ? -8.763 -6.683 24.511 1.00 93.44 156 ASP A C 1
ATOM 1225 O O . ASP A 1 156 ? -8.566 -7.819 24.948 1.00 93.44 156 ASP A O 1
ATOM 1229 N N . ARG A 1 157 ? -9.453 -5.765 25.198 1.00 93.50 157 ARG A N 1
ATOM 1230 C CA . ARG A 1 157 ? -10.136 -6.032 26.477 1.00 93.50 157 ARG A CA 1
ATOM 1231 C C . ARG A 1 157 ? -11.263 -7.052 26.350 1.00 93.50 157 ARG A C 1
ATOM 1233 O O . ARG A 1 157 ? -11.563 -7.745 27.316 1.00 93.50 157 ARG A O 1
ATOM 1240 N N . GLN A 1 158 ? -11.890 -7.121 25.181 1.00 88.81 158 GLN A N 1
ATOM 1241 C CA . GLN A 1 158 ? -13.012 -8.016 24.889 1.00 88.81 158 GLN A CA 1
ATOM 1242 C C . GLN A 1 158 ? -12.577 -9.384 24.376 1.00 88.81 158 GLN A C 1
ATOM 1244 O O . GLN A 1 158 ? -13.445 -10.172 24.014 1.00 88.81 158 GLN A O 1
ATOM 1249 N N . ASP A 1 159 ? -11.266 -9.651 24.399 1.00 83.94 159 ASP A N 1
ATOM 1250 C CA . ASP A 1 159 ? -10.586 -10.862 23.953 1.00 83.94 159 ASP A CA 1
ATOM 1251 C C . ASP A 1 159 ? -9.933 -10.765 22.556 1.00 83.94 159 ASP A C 1
ATOM 1253 O O . ASP A 1 159 ? -10.479 -10.221 21.599 1.00 83.94 159 ASP A O 1
ATOM 1257 N N . GLY A 1 160 ? -8.721 -11.313 22.416 1.00 90.88 160 GLY A N 1
ATOM 1258 C CA . GLY A 1 160 ? -7.964 -11.295 21.160 1.00 90.88 160 GLY A CA 1
ATOM 1259 C C . GLY A 1 160 ? -7.181 -10.004 20.902 1.00 90.88 160 GLY A C 1
ATOM 1260 O O . GLY A 1 160 ? -6.424 -9.543 21.757 1.00 90.88 160 GLY A O 1
ATOM 1261 N N . ARG A 1 161 ? -7.262 -9.478 19.671 1.00 93.00 161 ARG A N 1
ATOM 1262 C CA . ARG A 1 161 ? -6.511 -8.280 19.250 1.00 93.00 161 ARG A CA 1
ATOM 1263 C C . ARG A 1 161 ? -7.382 -7.300 18.477 1.00 93.00 161 ARG A C 1
ATOM 1265 O O . ARG A 1 161 ? -8.232 -7.691 17.677 1.00 93.00 161 ARG A O 1
ATOM 1272 N N . VAL A 1 162 ? -7.092 -6.014 18.634 1.00 93.00 162 VAL A N 1
ATOM 1273 C CA . VAL A 1 162 ? -7.725 -4.927 17.886 1.00 93.00 162 VAL A CA 1
ATOM 1274 C C . VAL A 1 162 ? -6.708 -4.201 17.015 1.00 93.00 162 VAL A C 1
ATOM 1276 O O . VAL A 1 162 ? -5.596 -3.911 17.446 1.00 93.00 162 VAL A O 1
ATOM 1279 N N . ALA A 1 163 ? -7.088 -3.906 15.772 1.00 93.75 163 ALA A N 1
ATOM 1280 C CA . ALA A 1 163 ? -6.276 -3.083 14.889 1.00 93.75 163 ALA A CA 1
ATOM 1281 C C . ALA A 1 163 ? -6.481 -1.593 15.183 1.00 93.75 163 ALA A C 1
ATOM 1283 O O . ALA A 1 163 ? -7.620 -1.102 15.232 1.00 93.75 163 ALA A O 1
ATOM 1284 N N . LEU A 1 164 ? -5.356 -0.903 15.339 1.00 97.06 164 LEU A N 1
ATOM 1285 C CA . LEU A 1 164 ? -5.235 0.543 15.278 1.00 97.06 164 LEU A CA 1
ATOM 1286 C C . LEU A 1 164 ? -4.662 0.936 13.927 1.00 97.06 164 LEU A C 1
ATOM 1288 O O . LEU A 1 164 ? -3.781 0.253 13.400 1.00 97.06 164 LEU A O 1
ATOM 1292 N N . PHE A 1 165 ? -5.148 2.055 13.408 1.00 97.00 165 PHE A N 1
ATOM 1293 C CA . PHE A 1 165 ? -4.797 2.552 12.090 1.00 97.00 165 PHE A CA 1
ATOM 1294 C C . PHE A 1 165 ? -4.283 3.985 12.158 1.00 97.00 165 PHE A C 1
ATOM 1296 O O . PHE A 1 165 ? -4.761 4.796 12.948 1.00 97.00 165 PHE A O 1
ATOM 1303 N N . GLU A 1 166 ? -3.332 4.287 11.291 1.00 98.38 166 GLU A N 1
ATOM 1304 C CA . GLU A 1 166 ? -2.965 5.640 10.903 1.00 98.38 166 GLU A CA 1
ATOM 1305 C C . GLU A 1 166 ? -3.127 5.749 9.387 1.00 98.38 166 GLU A C 1
ATOM 1307 O O . GLU A 1 166 ? -2.660 4.882 8.649 1.00 98.38 166 GLU A O 1
ATOM 1312 N N . LEU A 1 167 ? -3.816 6.786 8.924 1.00 98.44 167 LEU A N 1
ATOM 1313 C CA . LEU A 1 167 ? -4.172 6.976 7.526 1.00 98.44 167 LEU A CA 1
ATOM 1314 C C . LEU A 1 167 ? -3.729 8.360 7.058 1.00 98.44 167 LEU A C 1
ATOM 1316 O O . LEU A 1 167 ? -4.247 9.376 7.522 1.00 98.44 167 LEU A O 1
ATOM 1320 N N . LEU A 1 168 ? -2.801 8.377 6.104 1.00 98.62 168 LEU A N 1
ATOM 1321 C CA . LEU A 1 168 ? -2.431 9.554 5.324 1.00 98.62 168 LEU A CA 1
ATOM 1322 C C . LEU A 1 168 ? -3.146 9.499 3.976 1.00 98.62 168 LEU A C 1
ATOM 1324 O O . LEU A 1 168 ? -3.040 8.499 3.270 1.00 98.62 168 LEU A O 1
ATOM 1328 N N . ILE A 1 169 ? -3.806 10.587 3.589 1.00 98.38 169 ILE A N 1
ATOM 1329 C CA . ILE A 1 169 ? -4.413 10.739 2.260 1.00 98.38 169 ILE A CA 1
ATOM 1330 C C . ILE A 1 169 ? -3.604 11.763 1.462 1.00 98.38 169 ILE A C 1
ATOM 1332 O O . ILE A 1 169 ? -3.216 12.817 1.981 1.00 98.38 169 ILE A O 1
ATOM 1336 N N . ASN A 1 170 ? -3.328 11.462 0.193 1.00 98.00 170 ASN A N 1
ATOM 1337 C CA . ASN A 1 170 ? -2.574 12.360 -0.672 1.00 98.00 170 ASN A CA 1
ATOM 1338 C C . ASN A 1 170 ? -3.478 13.470 -1.231 1.00 98.00 170 ASN A C 1
ATOM 1340 O O . ASN A 1 170 ? -4.021 13.383 -2.329 1.00 98.00 170 ASN A O 1
ATOM 1344 N N . THR A 1 171 ? -3.665 14.518 -0.434 1.00 97.88 171 THR A N 1
ATOM 1345 C CA . THR A 1 171 ? -4.304 15.769 -0.864 1.00 97.88 171 THR A CA 1
ATOM 1346 C C . THR A 1 171 ? -3.326 16.626 -1.683 1.00 97.88 171 THR A C 1
ATOM 1348 O O . THR A 1 171 ? -2.120 16.384 -1.616 1.00 97.88 171 THR A O 1
ATOM 1351 N N . PRO A 1 172 ? -3.775 17.689 -2.383 1.00 97.31 172 PRO A N 1
ATOM 1352 C CA . 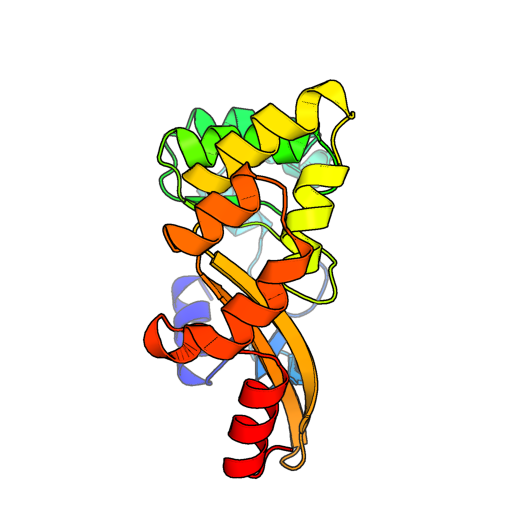PRO A 1 172 ? -2.855 18.625 -3.038 1.00 97.31 172 PRO A CA 1
ATOM 1353 C C . PRO A 1 172 ? -1.789 19.208 -2.093 1.00 97.31 172 PRO A C 1
ATOM 1355 O O . PRO A 1 172 ? -0.630 19.346 -2.480 1.00 97.31 172 PRO A O 1
ATOM 1358 N N . ALA A 1 173 ? -2.148 19.487 -0.834 1.00 96.56 173 ALA A N 1
ATOM 1359 C CA . ALA A 1 173 ? -1.201 19.953 0.180 1.00 96.56 173 ALA A CA 1
ATOM 1360 C C . ALA A 1 173 ? -0.184 18.862 0.558 1.00 96.56 173 ALA A C 1
ATOM 1362 O O . ALA A 1 173 ? 1.017 19.128 0.596 1.00 96.56 173 ALA A O 1
ATOM 1363 N N . THR A 1 174 ? -0.648 17.625 0.765 1.00 97.94 174 THR A N 1
ATOM 1364 C CA . THR A 1 174 ? 0.216 16.460 1.015 1.00 97.94 174 THR A CA 1
ATOM 1365 C C . THR A 1 174 ? 1.201 16.252 -0.138 1.00 97.94 174 THR A C 1
ATOM 1367 O O . THR A 1 174 ? 2.406 16.156 0.091 1.00 97.94 174 THR A O 1
ATOM 1370 N N . GLY A 1 175 ? 0.711 16.253 -1.380 1.00 98.00 175 GLY A N 1
ATOM 1371 C CA . GLY A 1 175 ? 1.531 16.071 -2.576 1.00 98.00 175 GLY A CA 1
ATOM 1372 C C . GLY A 1 175 ? 2.586 17.167 -2.731 1.00 98.00 175 GLY A C 1
ATOM 1373 O O . GLY A 1 175 ? 3.727 16.874 -3.085 1.00 98.00 175 GLY A O 1
ATOM 1374 N N . ASN A 1 176 ? 2.258 18.419 -2.395 1.00 98.19 176 ASN A N 1
ATOM 1375 C CA . ASN A 1 176 ? 3.234 19.512 -2.394 1.00 98.19 176 ASN A CA 1
ATOM 1376 C C . ASN A 1 176 ? 4.354 19.286 -1.368 1.00 98.19 176 ASN A C 1
ATOM 1378 O O . ASN A 1 176 ? 5.524 19.428 -1.717 1.00 98.19 176 ASN A O 1
ATOM 1382 N N . LEU A 1 177 ? 4.027 18.858 -0.144 1.00 98.25 177 LEU A N 1
ATOM 1383 C CA . LEU A 1 177 ? 5.039 18.529 0.869 1.00 98.25 177 LEU A CA 1
ATOM 1384 C C . LEU A 1 177 ? 5.942 17.371 0.432 1.00 98.25 177 LEU A C 1
ATOM 1386 O O . LEU A 1 177 ? 7.149 17.419 0.671 1.00 98.25 177 LEU A O 1
ATOM 1390 N N . ILE A 1 178 ? 5.377 16.353 -0.229 1.00 98.31 178 ILE A N 1
ATOM 1391 C CA . ILE A 1 178 ? 6.150 15.244 -0.801 1.00 98.31 178 ILE A CA 1
ATOM 1392 C C . ILE A 1 178 ? 7.100 15.771 -1.878 1.00 98.31 178 ILE A C 1
ATOM 1394 O O . ILE A 1 178 ? 8.293 15.484 -1.818 1.00 98.31 178 ILE A O 1
ATOM 1398 N N . ARG A 1 179 ? 6.612 16.591 -2.816 1.00 97.50 179 ARG A N 1
ATOM 1399 C CA . ARG A 1 179 ? 7.425 17.161 -3.903 1.00 97.50 179 ARG A CA 1
ATOM 1400 C C . ARG A 1 179 ? 8.592 17.998 -3.370 1.00 97.50 179 ARG A C 1
ATOM 1402 O O . ARG A 1 179 ? 9.732 17.801 -3.784 1.00 97.50 179 ARG A O 1
ATOM 1409 N N . GLU A 1 180 ? 8.319 18.857 -2.389 1.00 97.38 180 GLU A N 1
ATOM 1410 C CA . GLU A 1 180 ? 9.308 19.726 -1.734 1.00 97.38 180 GLU A CA 1
ATOM 1411 C C . GLU A 1 180 ? 10.244 18.983 -0.761 1.00 97.38 180 GLU A C 1
ATOM 1413 O O . GLU A 1 180 ? 11.177 19.580 -0.228 1.00 97.38 180 GLU A O 1
ATOM 1418 N N . GLY A 1 181 ? 10.013 17.692 -0.498 1.00 96.06 181 GLY A N 1
ATOM 1419 C CA . GLY A 1 181 ? 10.823 16.905 0.439 1.00 96.06 181 GLY A CA 1
ATOM 1420 C C . GLY A 1 181 ? 10.603 17.252 1.915 1.00 96.06 181 GLY A C 1
ATOM 1421 O O . GLY A 1 181 ? 11.402 16.869 2.767 1.00 96.06 181 GLY A O 1
ATOM 1422 N N . LYS A 1 182 ? 9.506 17.933 2.259 1.00 97.38 182 LYS A N 1
ATOM 1423 C CA . LYS A 1 182 ? 9.143 18.313 3.636 1.00 97.38 182 LYS A CA 1
ATOM 1424 C C . LYS A 1 182 ? 8.409 17.181 4.369 1.00 97.38 182 LYS A C 1
ATOM 1426 O O . LYS A 1 182 ? 7.377 17.394 5.002 1.00 97.38 182 LYS A O 1
ATOM 1431 N N . LEU A 1 183 ? 8.947 15.960 4.296 1.00 95.75 183 LEU A N 1
ATOM 1432 C CA . LEU A 1 183 ? 8.270 14.738 4.761 1.00 95.75 183 LEU A CA 1
ATOM 1433 C C . LEU A 1 183 ? 7.994 14.727 6.275 1.00 95.75 183 LEU A C 1
ATOM 1435 O O . LEU A 1 183 ? 6.982 14.190 6.717 1.00 95.75 183 LEU A O 1
ATOM 1439 N N . HIS A 1 184 ? 8.835 15.395 7.066 1.00 94.19 184 HIS A N 1
ATOM 1440 C CA . HIS A 1 184 ? 8.650 15.556 8.513 1.00 94.19 184 HIS A CA 1
ATOM 1441 C C . HIS A 1 184 ? 7.337 16.272 8.887 1.00 94.19 184 HIS A C 1
ATOM 1443 O O . HIS A 1 184 ? 6.830 16.089 9.991 1.00 94.19 184 HIS A O 1
ATOM 1449 N N . GLN A 1 185 ? 6.754 17.063 7.977 1.00 97.12 185 GLN A N 1
ATOM 1450 C CA . GLN A 1 185 ? 5.491 17.772 8.216 1.00 97.12 185 GLN A CA 1
ATOM 1451 C C . GLN A 1 185 ? 4.260 16.880 8.010 1.00 97.12 185 GLN A C 1
ATOM 1453 O O . GLN A 1 185 ? 3.169 17.232 8.459 1.00 97.12 185 GLN A O 1
ATOM 1458 N N . LEU A 1 186 ? 4.413 15.706 7.381 1.00 97.50 186 LEU A N 1
ATOM 1459 C CA . LEU A 1 186 ? 3.295 14.805 7.088 1.00 97.50 186 LEU A CA 1
ATOM 1460 C C . LEU A 1 186 ? 2.579 14.334 8.359 1.00 97.50 186 LEU A C 1
ATOM 1462 O O . LEU A 1 186 ? 1.358 14.223 8.354 1.00 97.50 186 LEU A O 1
ATOM 1466 N N . ALA A 1 187 ? 3.302 14.128 9.464 1.00 95.50 187 ALA A N 1
ATOM 1467 C CA . ALA A 1 187 ? 2.692 13.762 10.744 1.00 95.50 187 ALA A CA 1
ATOM 1468 C C . ALA A 1 187 ? 1.687 14.824 11.234 1.00 95.50 187 ALA A C 1
ATOM 1470 O O . ALA A 1 187 ? 0.594 14.489 11.690 1.00 95.50 187 ALA A O 1
ATOM 1471 N N . HIS A 1 188 ? 2.024 16.108 11.076 1.00 96.12 188 HIS A N 1
ATOM 1472 C CA . HIS A 1 188 ? 1.134 17.211 11.435 1.00 96.12 188 HIS A CA 1
ATOM 1473 C C . HIS A 1 188 ? -0.076 17.309 10.493 1.00 96.12 188 HIS A C 1
ATOM 1475 O O . HIS A 1 188 ? -1.196 17.575 10.937 1.00 96.12 188 HIS A O 1
ATOM 1481 N N . VAL A 1 189 ? 0.125 17.038 9.200 1.00 97.31 189 VAL A N 1
ATOM 1482 C CA . VAL A 1 189 ? -0.972 16.979 8.223 1.00 97.31 189 VAL A CA 1
ATOM 1483 C C . VAL A 1 189 ? -1.961 15.868 8.572 1.00 97.31 189 VAL A C 1
ATOM 1485 O O . VAL A 1 189 ? -3.160 16.113 8.554 1.00 97.31 189 VAL A O 1
ATOM 1488 N N . ILE A 1 190 ? -1.495 14.681 8.973 1.00 97.88 190 ILE A N 1
ATOM 1489 C CA . ILE A 1 190 ? -2.384 13.589 9.414 1.00 97.88 190 ILE A CA 1
ATOM 1490 C C . ILE A 1 190 ? -3.188 14.012 10.649 1.00 97.88 190 ILE A C 1
ATOM 1492 O O . ILE A 1 190 ? -4.393 13.779 10.712 1.00 97.88 190 ILE A O 1
ATOM 1496 N N . GLN A 1 191 ? -2.536 14.667 11.615 1.00 96.88 191 GLN A N 1
ATOM 1497 C CA . GLN A 1 191 ? -3.173 15.123 12.852 1.00 96.88 191 GLN A CA 1
ATOM 1498 C C . GLN A 1 191 ? -4.310 16.124 12.606 1.00 96.88 191 GLN A C 1
ATOM 1500 O O . GLN A 1 191 ? -5.332 16.077 13.290 1.00 96.88 191 GLN A O 1
ATOM 1505 N N . THR A 1 192 ? -4.135 17.024 11.640 1.00 96.44 192 THR A N 1
ATOM 1506 C CA . THR A 1 192 ? -5.106 18.080 11.310 1.00 96.44 192 THR A CA 1
ATOM 1507 C C . THR A 1 192 ? -6.057 17.693 10.171 1.00 96.44 192 THR A C 1
ATOM 1509 O O . THR A 1 192 ? -7.079 18.346 9.973 1.00 96.44 192 THR A O 1
ATOM 1512 N N . GLY A 1 193 ? -5.773 16.596 9.462 1.00 96.31 193 GLY A N 1
ATOM 1513 C CA . GLY A 1 193 ? -6.448 16.167 8.237 1.00 96.31 193 GLY A CA 1
ATOM 1514 C C . GLY A 1 193 ? -7.729 15.347 8.422 1.00 96.31 193 GLY A C 1
ATOM 1515 O O . GLY A 1 193 ? -8.154 14.651 7.496 1.00 96.31 193 GLY A O 1
ATOM 1516 N N . GLN A 1 194 ? -8.343 15.364 9.610 1.00 95.19 194 GLN A N 1
ATOM 1517 C CA . GLN A 1 194 ? -9.492 14.502 9.924 1.00 95.19 194 GLN A CA 1
ATOM 1518 C C . GLN A 1 194 ? -10.684 14.746 8.985 1.00 95.19 194 GLN A C 1
ATOM 1520 O O . GLN A 1 194 ? -11.363 13.801 8.587 1.00 95.19 194 GLN A O 1
ATOM 1525 N N . GLN A 1 195 ? -10.916 15.999 8.582 1.00 95.25 195 GLN A N 1
ATOM 1526 C CA . GLN A 1 195 ? -11.988 16.349 7.640 1.00 95.25 195 GLN A CA 1
ATOM 1527 C C . GLN A 1 195 ? -11.771 15.757 6.242 1.00 95.25 195 GLN A C 1
ATOM 1529 O O . GLN A 1 195 ? -12.733 15.525 5.519 1.00 95.25 195 GLN A O 1
ATOM 1534 N N . GLN A 1 196 ? -10.520 15.488 5.866 1.00 96.25 196 GLN A N 1
ATOM 1535 C CA . GLN A 1 196 ? -10.160 14.835 4.609 1.00 96.25 196 GLN A CA 1
ATOM 1536 C C . GLN A 1 196 ? -10.117 13.306 4.744 1.00 96.25 196 GLN A C 1
ATOM 1538 O O . GLN A 1 196 ? -9.731 12.634 3.795 1.00 96.25 196 GLN A O 1
ATOM 1543 N N . GLY A 1 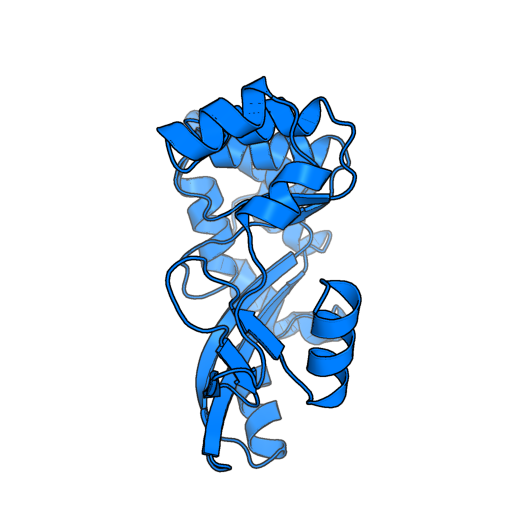197 ? -10.505 12.756 5.901 1.00 95.56 197 GLY A N 1
ATOM 1544 C CA . GLY A 1 197 ? -10.514 11.321 6.183 1.00 95.56 197 GLY A CA 1
ATOM 1545 C C . GLY A 1 197 ? -9.213 10.782 6.781 1.00 95.56 197 GLY A C 1
ATOM 1546 O O . GLY A 1 197 ? -9.078 9.569 6.920 1.00 95.56 197 GLY A O 1
ATOM 1547 N N . MET A 1 198 ? -8.250 11.641 7.132 1.00 98.25 198 MET A N 1
ATOM 1548 C CA . MET A 1 198 ? -7.015 11.198 7.784 1.00 98.25 198 MET A CA 1
ATOM 1549 C C . MET A 1 198 ? -7.261 10.811 9.244 1.00 98.25 198 MET A C 1
ATOM 1551 O O . MET A 1 198 ? -8.210 11.263 9.887 1.00 98.25 198 MET A O 1
ATOM 1555 N N . MET A 1 199 ? -6.384 9.966 9.778 1.00 97.88 199 MET A N 1
ATOM 1556 C CA . MET A 1 199 ? -6.474 9.497 11.157 1.00 97.88 199 MET A CA 1
ATOM 1557 C C . MET A 1 199 ? -5.081 9.211 11.701 1.00 97.88 199 MET A C 1
ATOM 1559 O O . MET A 1 199 ? -4.284 8.556 11.041 1.00 97.88 199 MET A O 1
ATOM 1563 N N . THR A 1 200 ? -4.795 9.654 12.919 1.00 98.25 200 THR A N 1
ATOM 1564 C CA . THR A 1 200 ? -3.592 9.257 13.667 1.00 98.25 200 THR A CA 1
ATOM 1565 C C . THR A 1 200 ? -3.835 7.965 14.446 1.00 98.25 200 THR A C 1
ATOM 1567 O O . THR A 1 200 ? -4.967 7.673 14.846 1.00 98.25 200 THR A O 1
ATOM 1570 N N . PHE A 1 201 ? -2.768 7.239 14.795 1.00 98.06 201 PHE A N 1
ATOM 1571 C CA . PHE A 1 201 ? -2.889 6.107 15.722 1.00 98.06 201 PHE A CA 1
ATOM 1572 C C . PHE A 1 201 ? -3.525 6.494 17.065 1.00 98.06 201 PHE A C 1
ATOM 1574 O O . PHE A 1 201 ? -4.246 5.686 17.647 1.00 98.06 201 PHE A O 1
ATOM 1581 N N . ALA A 1 202 ? -3.276 7.714 17.556 1.00 97.25 202 ALA A N 1
ATOM 1582 C CA . ALA A 1 202 ? -3.858 8.211 18.802 1.00 97.25 202 ALA A CA 1
ATOM 1583 C C . ALA A 1 202 ? -5.384 8.356 18.698 1.00 97.25 202 ALA A C 1
ATOM 1585 O O . ALA A 1 202 ? -6.104 7.871 19.568 1.00 97.25 202 ALA A O 1
ATOM 1586 N N . GLN A 1 203 ? -5.883 8.946 17.608 1.00 97.25 203 GLN A N 1
ATOM 1587 C CA . GLN A 1 203 ? -7.323 9.033 17.339 1.00 97.25 203 GLN A CA 1
ATOM 1588 C C . GLN A 1 203 ? -7.943 7.644 17.152 1.00 97.25 203 GLN A C 1
ATOM 1590 O O . GLN A 1 203 ? -9.011 7.368 17.695 1.00 97.25 203 GLN A O 1
ATOM 1595 N N . SER A 1 204 ? -7.256 6.739 16.446 1.00 97.75 204 SER A N 1
ATOM 1596 C CA . SER A 1 204 ? -7.707 5.352 16.301 1.00 97.75 204 SER A CA 1
ATOM 1597 C C . SER A 1 204 ? -7.816 4.650 17.660 1.00 97.75 204 SER A C 1
ATOM 1599 O O . SER A 1 204 ? -8.816 3.988 17.935 1.00 97.75 204 SER A O 1
ATOM 1601 N N . ALA A 1 205 ? -6.836 4.846 18.549 1.00 97.62 205 ALA A N 1
ATOM 1602 C CA . ALA A 1 205 ? -6.851 4.295 19.901 1.00 97.62 205 ALA A CA 1
ATOM 1603 C C . ALA A 1 205 ? -8.006 4.854 20.740 1.00 97.62 205 ALA A C 1
ATOM 1605 O O . ALA A 1 205 ? -8.746 4.076 21.335 1.00 97.62 205 ALA A O 1
ATOM 1606 N N . GLN A 1 206 ? -8.210 6.175 20.731 1.00 97.12 206 GLN A N 1
ATOM 1607 C CA . GLN A 1 206 ? -9.338 6.824 21.411 1.00 97.12 206 GLN A CA 1
ATOM 1608 C C . GLN A 1 206 ? -10.683 6.275 20.921 1.00 97.12 206 GLN A C 1
ATOM 1610 O O . GLN A 1 206 ? -11.570 5.982 21.722 1.00 97.12 206 GLN A O 1
ATOM 1615 N N . TRP A 1 207 ? -10.822 6.057 19.611 1.00 95.88 207 TRP A N 1
ATOM 1616 C CA . TRP A 1 207 ? -12.027 5.461 19.042 1.00 95.88 207 TRP A CA 1
ATOM 1617 C C . TRP A 1 207 ? -12.250 4.019 19.525 1.00 95.88 207 TRP A C 1
ATOM 1619 O O . TRP A 1 207 ? -13.370 3.659 19.884 1.00 95.88 207 TRP A O 1
ATOM 1629 N N . ARG A 1 208 ? -11.195 3.197 19.620 1.00 96.25 208 ARG A N 1
ATOM 1630 C CA . ARG A 1 208 ? -11.293 1.842 20.198 1.00 96.25 208 ARG A CA 1
ATOM 1631 C C . ARG A 1 208 ? -11.580 1.844 21.702 1.00 96.25 208 ARG A C 1
ATOM 1633 O O . ARG A 1 208 ? -12.313 0.973 22.167 1.00 96.25 208 ARG A O 1
ATOM 1640 N N . GLN A 1 209 ? -11.057 2.813 22.451 1.00 96.56 209 GLN A N 1
ATOM 1641 C CA . GLN A 1 209 ? -11.363 2.997 23.876 1.00 96.56 209 GLN A CA 1
ATOM 1642 C C . GLN A 1 209 ? -12.838 3.346 24.089 1.00 96.56 209 GLN A C 1
ATOM 1644 O O . GLN A 1 209 ? -13.488 2.750 24.943 1.00 96.56 209 GLN A O 1
ATOM 1649 N N . ALA A 1 210 ? -13.402 4.235 23.265 1.00 96.38 210 ALA A N 1
ATOM 1650 C CA . ALA A 1 210 ? -14.829 4.567 23.306 1.00 96.38 210 ALA A CA 1
ATOM 1651 C C . ALA A 1 210 ? -15.737 3.357 22.998 1.00 96.38 210 ALA A C 1
ATOM 1653 O O . ALA A 1 210 ? -16.877 3.308 23.447 1.00 96.38 210 ALA A O 1
ATOM 1654 N N . GLN A 1 211 ? -15.220 2.358 22.274 1.00 93.75 211 GLN A N 1
ATOM 1655 C CA . GLN A 1 211 ? -15.886 1.073 22.022 1.00 93.75 211 GLN A CA 1
ATOM 1656 C C . GLN A 1 211 ? -15.671 0.035 23.137 1.00 93.75 211 GLN A C 1
ATOM 1658 O O . GLN A 1 211 ? -16.162 -1.088 23.027 1.00 93.75 211 GLN A O 1
ATOM 1663 N N . GLY A 1 212 ? -14.899 0.366 24.177 1.00 94.69 212 GLY A N 1
ATOM 1664 C CA . GLY A 1 212 ? -14.542 -0.557 25.253 1.00 94.69 212 GLY A CA 1
ATOM 1665 C C . GLY A 1 212 ? -13.603 -1.687 24.824 1.00 94.69 212 GLY A C 1
ATOM 1666 O O . GLY A 1 212 ? -13.588 -2.729 25.475 1.00 94.69 212 GLY A O 1
ATOM 1667 N N . ARG A 1 213 ? -12.853 -1.512 23.726 1.00 92.25 213 ARG A N 1
ATOM 1668 C CA . ARG A 1 213 ? -11.894 -2.510 23.215 1.00 92.25 213 ARG A CA 1
ATOM 1669 C C . ARG A 1 213 ? -10.466 -2.311 23.719 1.00 92.25 213 ARG A C 1
ATOM 1671 O O . ARG A 1 213 ? -9.691 -3.259 23.750 1.00 92.25 213 ARG A O 1
ATOM 1678 N N . LEU A 1 214 ? -10.115 -1.086 24.112 1.00 92.19 214 LEU A N 1
ATOM 1679 C CA . LEU A 1 214 ? -8.810 -0.727 24.679 1.00 92.19 214 LEU A CA 1
ATOM 1680 C C . LEU A 1 214 ? -8.920 -0.182 26.088 1.00 92.19 214 LEU A C 1
ATOM 1682 O O . LEU A 1 214 ? -9.978 0.387 26.433 1.00 92.19 214 LEU A O 1
#

Sequence (214 aa):
MNMEEIVTLSVKHNVSDLHLCNAWPARWRKQGRMENAPFTAPDVDRLLLDWLNDAQQYQWRTHGQHCATFAAGLRAALREDPDVILLGELRDSETIRLALTAAETGHLVLATLHTRGAAQAVERLVDSFPAQEKEPVRSQLAGSLRAVLSQKLEVDRQDGRVALFELLINTPATGNLIREGKLHQLAHVIQTGQQQGMMTFAQSAQWRQAQGRL

Organism: Salmonella typhimurium (strain SL1344) (NCBI:txid216597)